Protein AF-A0A2H4V987-F1 (afdb_monomer_lite)

pLDDT: mean 79.37, std 23.19, range [27.28, 98.88]

Organism: NCBI:txid59277

Sequence (313 aa):
MRKQAILLVMAIVFTLLLCGAVSAEDLNGGTDTGQVQMNSTDNPGEASENQVDQDPRIYGVVKEIYNETSGTYTNITGAIPVNGATITIKNPVDDSVFATGTTNANGVYDISFLSSLTSFKVEIAYSTYKTYISNVTPVGLPVPEFQLNHTFLPDIAILSSVPEKGQGIKDLNNRRLIYLDMWSTSSSPVNDWIMQYVNFAYLDMAMPGTSWGDSWYDELLQSPANLNYKISNGFGYPTCDPDTDPYGGDGLHLLGGHDTSDTADTVENTYVGSYYALATGAALQANLQNMVEYIYFLLGKLHWILPRMAKAR

Foldseek 3Di:
DVVVVVVVVVVVVVVVVPDDDDDDDDDDDDDDDDDDDDDDDDDPDDPPPPLPQFFAKEKEFEFEQQDPVVRAGDDPVPTATDWFWKKFKADPPPRHTFDIDTAHNRRIDMDGGDDPDQKIWIWTDDDQFDIDIDIDGFDDPSYRYDYDYYYTAAQEEEEDQDVLLQVLLVVVVHRNYDYADLQDPRRPPVCLLSLLEHLAYEDEPLDPPPPGSNNNQVSVCNHNCQVPQRYAYQDDDPPVQPQDDPVDGNGGRHHPADDPGRDNPDPLNVLLNVLSVPLDDPNVNVSVVVSVVSSCVSVVNDDDPDDDPPPDD

Secondary structure (DSSP, 8-state):
-HHHHHHHHHHHHHHHTS-----------------------------------PPPEEEEEEEESEETTTTEEPPSTTPEEPTT-EEEEE-TTT--EEEEEE--TTSEEEEE---S-S-EEEEEE-TTSPPEEEEE--B-SSS-EEE--EEE---EEEE---HHHHHHHHHTT-TTEEEE-TT-TTTTTTTGGGGGG-SEEEEES--TTSSSS-HHHHHHHTSHHHHTT-EEEEE---TT-SS--TTSS----BTT-BTTB--S--HHHHHHHHHHHH--GGGHHHHHHHHHHHHHHHTT-------SSSS--

Structure (mmCIF, N/CA/C/O backbone):
data_AF-A0A2H4V987-F1
#
_entry.id   AF-A0A2H4V987-F1
#
loop_
_atom_site.group_PDB
_atom_site.id
_atom_site.type_symbol
_atom_site.label_atom_id
_atom_site.label_alt_id
_atom_site.label_comp_id
_atom_site.label_asym_id
_atom_site.label_entity_id
_atom_site.label_seq_id
_atom_site.pdbx_PDB_ins_code
_atom_site.Cartn_x
_atom_site.Cartn_y
_atom_site.Cartn_z
_atom_site.occupancy
_atom_site.B_iso_or_equiv
_atom_site.auth_seq_id
_atom_site.auth_comp_id
_atom_site.auth_asym_id
_atom_site.auth_atom_id
_atom_site.pdbx_PDB_model_num
ATOM 1 N N . MET A 1 1 ? -35.568 -41.941 -6.102 1.00 52.41 1 MET A N 1
ATOM 2 C CA . MET A 1 1 ? -36.474 -41.763 -4.941 1.00 52.41 1 MET A CA 1
ATOM 3 C C . MET A 1 1 ? -35.785 -41.713 -3.565 1.00 52.41 1 MET A C 1
ATOM 5 O O . MET A 1 1 ? -36.415 -41.250 -2.631 1.00 52.41 1 MET A O 1
ATOM 9 N N . ARG A 1 2 ? -34.504 -42.098 -3.390 1.00 52.16 2 ARG A N 1
ATOM 10 C CA . ARG A 1 2 ? -33.813 -42.012 -2.075 1.00 52.16 2 ARG A CA 1
ATOM 11 C C . ARG A 1 2 ? -33.260 -40.628 -1.689 1.00 52.16 2 ARG A C 1
ATOM 13 O O . ARG A 1 2 ? -33.085 -40.370 -0.509 1.00 52.16 2 ARG A O 1
ATOM 20 N N . LYS A 1 3 ? -33.007 -39.730 -2.648 1.00 45.91 3 LYS A N 1
ATOM 21 C CA . LYS A 1 3 ? -32.415 -38.403 -2.369 1.00 45.91 3 LYS A CA 1
ATOM 22 C C . LYS A 1 3 ? -33.436 -37.343 -1.917 1.00 45.91 3 LYS A C 1
ATOM 24 O O . LYS A 1 3 ? -33.066 -36.421 -1.208 1.00 45.91 3 LYS A O 1
ATOM 29 N N . GLN A 1 4 ? -34.717 -37.509 -2.256 1.00 51.94 4 GLN A N 1
ATOM 30 C CA . GLN A 1 4 ? -35.787 -36.589 -1.834 1.00 51.94 4 GLN A CA 1
ATOM 31 C C . GLN A 1 4 ? -36.284 -36.860 -0.403 1.00 51.94 4 GLN A C 1
ATOM 33 O O . GLN A 1 4 ? -36.723 -35.934 0.269 1.00 51.94 4 GLN A O 1
ATOM 38 N N . ALA A 1 5 ? -36.139 -38.089 0.106 1.00 53.44 5 ALA A N 1
ATOM 39 C CA . ALA A 1 5 ? -36.488 -38.418 1.490 1.00 53.44 5 ALA A CA 1
ATOM 40 C C . ALA A 1 5 ? -35.514 -37.800 2.512 1.00 53.44 5 ALA A C 1
ATOM 42 O O . ALA A 1 5 ? -35.931 -37.397 3.591 1.00 53.44 5 ALA A O 1
ATOM 43 N N . ILE A 1 6 ? -34.229 -37.666 2.160 1.00 57.44 6 ILE A N 1
ATOM 44 C CA . ILE A 1 6 ? -33.203 -37.096 3.053 1.00 57.44 6 ILE A CA 1
ATOM 45 C C . ILE A 1 6 ? -33.418 -35.587 3.249 1.00 57.44 6 ILE A C 1
ATOM 47 O O . ILE A 1 6 ? -33.259 -35.078 4.356 1.00 57.44 6 ILE A O 1
ATOM 51 N N . LEU A 1 7 ? -33.851 -34.883 2.197 1.00 50.06 7 LEU A N 1
ATOM 52 C CA . LEU A 1 7 ? -34.110 -33.443 2.259 1.00 50.06 7 LEU A CA 1
ATOM 53 C C . LEU A 1 7 ? -35.367 -33.113 3.086 1.00 50.06 7 LEU A C 1
ATOM 55 O O . LEU A 1 7 ? -35.384 -32.122 3.808 1.00 50.06 7 LEU A O 1
ATOM 59 N N . LEU A 1 8 ? -36.388 -33.979 3.039 1.00 52.84 8 LEU A N 1
ATOM 60 C CA . LEU A 1 8 ? -37.613 -33.821 3.830 1.00 52.84 8 LEU A CA 1
ATOM 61 C C . LEU A 1 8 ? -37.368 -34.059 5.333 1.00 52.84 8 LEU A C 1
ATOM 63 O O . LEU A 1 8 ? -37.926 -33.355 6.168 1.00 52.84 8 LEU A O 1
ATOM 67 N N . VAL A 1 9 ? -36.501 -35.017 5.683 1.00 57.91 9 VAL A N 1
ATOM 68 C CA . VAL A 1 9 ? -36.168 -35.326 7.087 1.00 57.91 9 VAL A CA 1
ATOM 69 C C . VAL A 1 9 ? -35.299 -34.227 7.717 1.00 57.91 9 VAL A C 1
ATOM 71 O O . VAL A 1 9 ? -35.518 -33.876 8.87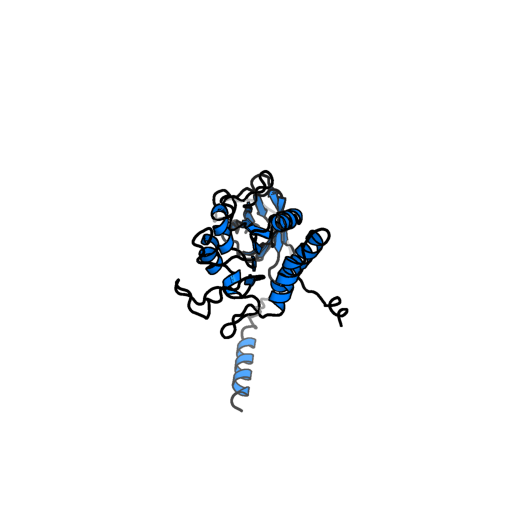2 1.00 57.91 9 VAL A O 1
ATOM 74 N N . MET A 1 10 ? -34.387 -33.604 6.958 1.00 55.34 10 MET A N 1
ATOM 75 C CA . MET A 1 10 ? -33.597 -32.451 7.430 1.00 55.34 10 MET A CA 1
ATOM 76 C C . MET A 1 10 ? -34.456 -31.197 7.686 1.00 55.34 10 MET A C 1
ATOM 78 O O . MET A 1 10 ? -34.197 -30.463 8.637 1.00 55.34 10 MET A O 1
ATOM 82 N N . ALA A 1 11 ? -35.512 -30.970 6.894 1.00 54.06 11 ALA A N 1
ATOM 83 C CA . ALA A 1 11 ? -36.401 -29.815 7.065 1.00 54.06 11 ALA A CA 1
ATOM 84 C C . ALA A 1 11 ? -37.308 -29.917 8.311 1.00 54.06 11 ALA A C 1
ATOM 86 O O . ALA A 1 11 ? -37.608 -28.901 8.940 1.00 54.06 11 ALA A O 1
ATOM 87 N N . ILE A 1 12 ? -37.706 -31.133 8.703 1.00 56.06 12 ILE A N 1
ATOM 88 C CA . ILE A 1 12 ? -38.548 -31.374 9.891 1.00 56.06 12 ILE A CA 1
ATOM 89 C C . ILE A 1 12 ? -37.736 -31.233 11.190 1.00 56.06 12 ILE A C 1
ATOM 91 O O . ILE A 1 12 ? -38.236 -30.707 12.182 1.00 56.06 12 ILE A O 1
ATOM 95 N N . VAL A 1 13 ? -36.457 -31.629 11.183 1.00 52.75 13 VAL A N 1
ATOM 96 C CA . VAL A 1 13 ? -35.575 -31.469 12.354 1.00 52.75 13 VAL A CA 1
ATOM 97 C C . VAL A 1 13 ? -35.254 -29.991 12.618 1.00 52.75 13 VAL A C 1
ATOM 99 O O . VAL A 1 13 ? -35.173 -29.587 13.774 1.00 52.75 13 VAL A O 1
ATOM 102 N N . PHE A 1 14 ? -35.172 -29.156 11.576 1.00 48.25 14 PHE A N 1
ATOM 103 C CA . PHE A 1 14 ? -34.950 -27.711 11.732 1.00 48.25 14 PHE A CA 1
ATOM 104 C C . PHE A 1 14 ? -36.188 -26.927 12.202 1.00 48.25 14 PHE A C 1
ATOM 106 O O . PHE A 1 14 ? -36.040 -25.873 12.813 1.00 48.25 14 PHE A O 1
ATOM 113 N N . THR A 1 15 ? -37.405 -27.430 11.972 1.00 48.97 15 THR A N 1
ATOM 114 C CA . THR A 1 15 ? -38.646 -26.754 12.404 1.00 48.97 15 THR A CA 1
ATOM 115 C C . THR A 1 15 ? -39.062 -27.094 13.837 1.00 48.97 15 THR A C 1
ATOM 117 O O . THR A 1 15 ? -39.733 -26.287 14.472 1.00 48.97 15 THR A O 1
ATOM 120 N N . LEU A 1 16 ? -38.610 -28.221 14.399 1.00 48.62 16 LEU A N 1
ATOM 121 C CA . LEU A 1 16 ? -38.886 -28.595 15.796 1.00 48.62 16 LEU A CA 1
ATOM 122 C C . LEU A 1 16 ? -37.963 -27.916 16.827 1.00 48.62 16 LEU A C 1
ATOM 124 O O . LEU A 1 16 ? -38.279 -27.921 18.012 1.00 48.62 16 LEU A O 1
ATOM 128 N N . LEU A 1 17 ? -36.861 -27.293 16.394 1.00 46.75 17 LEU A N 1
ATOM 129 C CA . L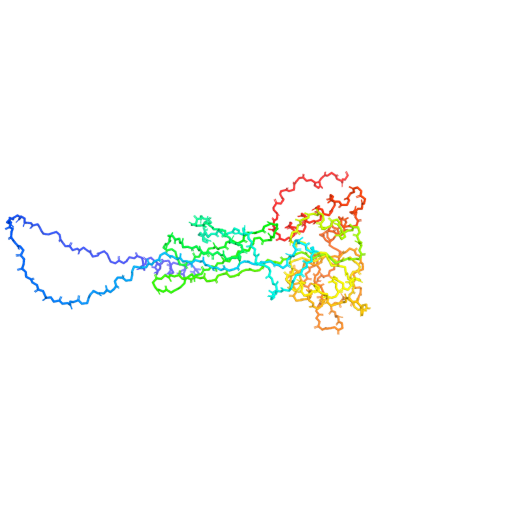EU A 1 17 ? -35.930 -26.555 17.266 1.00 46.75 17 LEU A CA 1
ATOM 130 C C . LEU A 1 17 ? -36.292 -25.069 17.455 1.00 46.75 17 LEU A C 1
ATOM 132 O O . LEU A 1 17 ? -35.684 -24.399 18.283 1.00 46.75 17 LEU A O 1
ATOM 136 N N . LEU A 1 18 ? -37.293 -24.556 16.729 1.00 45.16 18 LEU A N 1
ATOM 137 C CA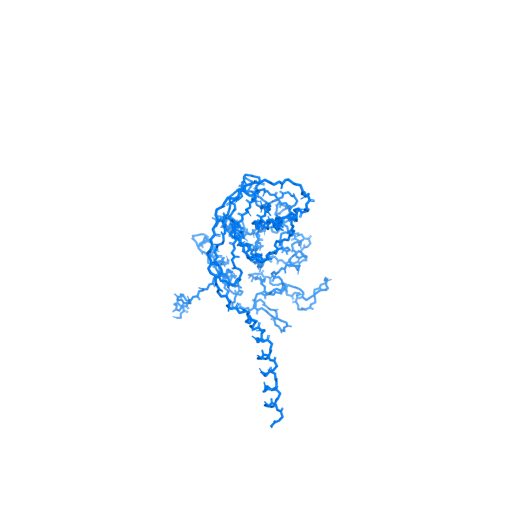 . LEU A 1 18 ? -37.743 -23.155 16.796 1.00 45.16 18 LEU A CA 1
ATOM 138 C C . LEU A 1 18 ? -39.051 -22.954 17.581 1.00 45.16 18 LEU A C 1
ATOM 140 O O . LEU A 1 18 ? -39.534 -21.830 17.692 1.00 45.16 18 LEU A O 1
ATOM 144 N N . CYS A 1 19 ? -39.607 -24.010 18.179 1.00 43.72 19 CYS A N 1
ATOM 145 C CA . CYS A 1 19 ? -40.740 -23.912 19.101 1.00 43.72 19 CYS A CA 1
ATOM 146 C C . CYS A 1 19 ? -40.268 -24.125 20.544 1.00 43.72 19 CYS A C 1
ATOM 148 O O . CYS A 1 19 ? -40.559 -25.142 21.170 1.00 43.72 19 CYS A O 1
ATOM 150 N N . GLY A 1 20 ? -39.518 -23.152 21.067 1.00 39.00 20 GLY A N 1
ATOM 151 C CA . GLY A 1 20 ? -39.349 -22.990 22.510 1.00 39.00 20 GLY A CA 1
ATOM 152 C C . GLY A 1 20 ? -40.693 -22.641 23.155 1.00 39.00 20 GLY A C 1
ATOM 153 O O . GLY A 1 20 ? -41.473 -21.869 22.599 1.00 39.00 20 GLY A O 1
ATOM 154 N N . ALA A 1 21 ? -40.980 -23.267 24.294 1.00 42.59 21 ALA A N 1
ATOM 155 C CA . ALA A 1 21 ? -42.248 -23.187 25.004 1.00 42.59 21 ALA A CA 1
ATOM 156 C C . ALA A 1 21 ? -42.643 -21.743 25.366 1.00 42.59 21 ALA A C 1
ATOM 158 O O . ALA A 1 21 ? -41.887 -21.021 26.011 1.00 42.59 21 ALA A O 1
ATOM 159 N N . VAL A 1 22 ? -43.866 -21.355 25.000 1.00 38.19 22 VAL A N 1
ATOM 160 C CA . VAL A 1 22 ? -44.577 -20.241 25.633 1.00 38.19 22 VAL A CA 1
ATOM 161 C C . VAL A 1 22 ? -45.164 -20.789 26.929 1.00 38.19 22 VAL A C 1
ATOM 163 O O . VAL A 1 22 ? -46.142 -21.536 26.894 1.00 38.19 22 VAL A O 1
ATOM 166 N N . SER A 1 23 ? -44.562 -20.454 28.066 1.00 41.25 23 SER A N 1
ATOM 167 C CA . SER A 1 23 ? -45.224 -20.637 29.356 1.00 41.25 23 SER A CA 1
ATOM 168 C C . SER A 1 23 ? -46.235 -19.511 29.538 1.00 41.25 23 SER A C 1
ATOM 170 O O . SER A 1 23 ? -45.870 -18.341 29.629 1.00 41.25 23 SER A O 1
ATOM 172 N N . ALA A 1 24 ? -47.511 -19.884 29.549 1.00 31.95 24 ALA A N 1
ATOM 173 C CA . ALA A 1 24 ? -48.573 -19.089 30.137 1.00 31.95 24 ALA A CA 1
ATOM 174 C C . ALA A 1 24 ? -48.495 -19.235 31.661 1.00 31.95 24 ALA A C 1
ATOM 176 O O . ALA A 1 24 ? -48.358 -20.354 32.152 1.00 31.95 24 ALA A O 1
ATOM 177 N N . GLU A 1 25 ? -48.626 -18.135 32.396 1.00 33.31 25 GLU A N 1
ATOM 178 C CA . GLU A 1 25 ? -49.059 -18.205 33.788 1.00 33.31 25 GLU A CA 1
ATOM 179 C C . GLU A 1 25 ? -50.019 -17.054 34.102 1.00 33.31 25 GLU A C 1
ATOM 181 O O . GLU A 1 25 ? -49.941 -15.965 33.529 1.00 33.31 25 GLU A O 1
ATOM 186 N N . ASP A 1 26 ? -51.004 -17.404 34.921 1.00 30.06 26 ASP A N 1
ATOM 187 C CA . ASP A 1 26 ? -52.366 -16.891 34.936 1.00 30.06 26 ASP A CA 1
ATOM 188 C C . ASP A 1 26 ? -52.553 -15.481 35.511 1.00 30.06 26 ASP A C 1
ATOM 190 O O . ASP A 1 26 ? -51.924 -15.053 36.479 1.00 30.06 26 ASP A O 1
ATOM 194 N N . LEU A 1 27 ? -53.570 -14.817 34.961 1.00 30.16 27 LEU A N 1
ATOM 195 C CA . LEU A 1 27 ? -54.310 -13.735 35.598 1.00 30.16 27 LEU A CA 1
ATOM 196 C C . LEU A 1 27 ? -55.110 -14.280 36.790 1.00 30.16 27 LEU A C 1
ATOM 198 O O . LEU A 1 27 ? -56.016 -15.089 36.610 1.00 30.16 27 LEU A O 1
ATOM 202 N N . ASN A 1 28 ? -54.885 -13.724 37.980 1.00 32.78 28 ASN A N 1
ATOM 203 C CA . ASN A 1 28 ? -55.912 -13.657 39.016 1.00 32.78 28 ASN A CA 1
ATOM 204 C C . ASN A 1 28 ? -55.931 -12.254 39.628 1.00 32.78 28 ASN A C 1
ATOM 206 O O . ASN A 1 28 ? -54.932 -11.766 40.152 1.00 32.78 28 ASN A O 1
ATOM 210 N N . GLY A 1 29 ? -57.075 -11.586 39.486 1.00 27.86 29 GLY A N 1
ATOM 211 C CA . GLY A 1 29 ? -57.308 -10.230 39.969 1.00 27.86 29 GLY A CA 1
ATOM 212 C C . GLY A 1 29 ? -57.689 -10.152 41.448 1.00 27.86 29 GLY A C 1
ATOM 213 O O . GLY A 1 29 ? -57.957 -11.162 42.091 1.00 27.86 29 GLY A O 1
ATOM 214 N N . GLY A 1 30 ? -57.792 -8.915 41.947 1.00 27.97 30 GLY A N 1
ATOM 215 C CA . GLY A 1 30 ? -58.547 -8.608 43.166 1.00 27.97 30 GLY A CA 1
ATOM 216 C C . GLY A 1 30 ? -57.955 -7.532 44.079 1.00 27.97 30 GLY A C 1
ATOM 217 O O . GLY A 1 30 ? -57.291 -7.860 45.048 1.00 27.97 30 GLY A O 1
ATOM 218 N N . THR A 1 31 ? -58.288 -6.269 43.783 1.00 28.05 31 THR A N 1
ATOM 219 C CA . THR A 1 31 ? -58.687 -5.181 44.715 1.00 28.05 31 THR A CA 1
ATOM 220 C C . THR A 1 31 ? -57.877 -4.853 45.987 1.00 28.05 31 THR A C 1
ATOM 222 O O . THR A 1 31 ? -57.961 -5.547 46.990 1.00 28.05 31 THR A O 1
ATOM 225 N N . ASP A 1 32 ? -57.244 -3.673 45.932 1.00 31.05 32 ASP A N 1
ATOM 226 C CA . ASP A 1 32 ? -57.440 -2.470 46.776 1.00 31.05 32 ASP A CA 1
ATOM 227 C C . ASP A 1 32 ? -57.473 -2.582 48.320 1.00 31.05 32 ASP A C 1
ATOM 229 O O . ASP A 1 32 ? -58.380 -3.175 48.900 1.00 31.05 32 ASP A O 1
ATOM 233 N N . THR A 1 33 ? -56.524 -1.908 48.989 1.00 30.55 33 THR A N 1
ATOM 234 C CA . THR A 1 33 ? -56.719 -0.830 49.998 1.00 30.55 33 THR A CA 1
ATOM 235 C C . THR A 1 33 ? -55.480 -0.675 50.898 1.00 30.55 33 THR A C 1
ATOM 237 O O . THR 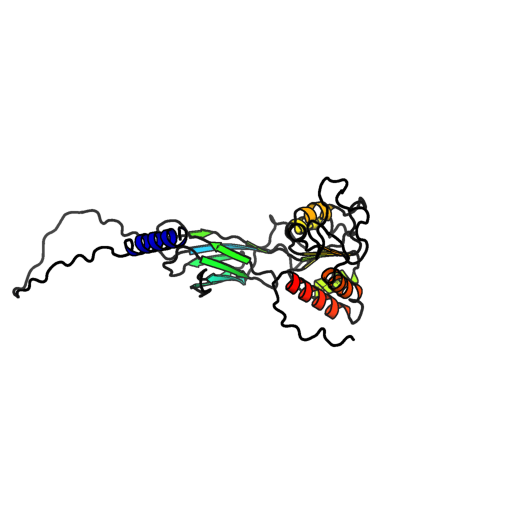A 1 33 ? -54.930 -1.655 51.386 1.00 30.55 33 THR A O 1
ATOM 240 N N . GLY A 1 34 ? -55.098 0.569 51.217 1.00 30.19 34 GLY A N 1
ATOM 241 C CA . GLY A 1 34 ? -54.460 0.866 52.510 1.00 30.19 34 GLY A CA 1
ATOM 242 C C . GLY A 1 34 ? -53.024 1.401 52.491 1.00 30.19 34 GLY A C 1
ATOM 243 O O . GLY A 1 34 ? -52.068 0.723 52.148 1.00 30.19 34 GLY A O 1
ATOM 244 N N . GLN A 1 35 ? -52.908 2.645 52.933 1.00 31.52 35 GLN A N 1
ATOM 245 C CA . GLN A 1 35 ? -51.725 3.480 53.142 1.00 31.52 35 GLN A CA 1
ATOM 246 C C . GLN A 1 35 ? -50.801 3.052 54.317 1.00 31.52 35 GLN A C 1
ATOM 248 O O . GLN A 1 35 ? -51.304 2.567 55.324 1.00 31.52 35 GLN A O 1
ATOM 253 N N . VAL A 1 36 ? -49.513 3.468 54.229 1.00 29.50 36 VAL A N 1
ATOM 254 C CA . VAL A 1 36 ? -48.548 3.816 55.329 1.00 29.50 36 VAL A CA 1
ATOM 255 C C . VAL A 1 36 ? -47.872 2.588 56.004 1.00 29.50 36 VAL A C 1
ATOM 257 O O . VAL A 1 36 ? -48.556 1.649 56.368 1.00 29.50 36 VAL A O 1
ATOM 260 N N . GLN A 1 37 ? -46.542 2.432 56.174 1.00 27.28 37 GLN A N 1
ATOM 261 C CA . GLN A 1 37 ? -45.495 3.318 56.719 1.00 27.28 37 GLN A CA 1
ATOM 262 C C . GLN A 1 37 ? -44.070 2.710 56.553 1.00 27.28 37 GLN A C 1
ATOM 264 O O . GLN A 1 37 ? -43.923 1.502 56.404 1.00 27.28 37 GLN A O 1
ATOM 269 N N . MET A 1 38 ? -43.024 3.545 56.647 1.00 30.83 38 MET A N 1
ATOM 270 C CA . MET A 1 38 ? -41.588 3.195 56.627 1.00 30.83 38 MET A CA 1
ATOM 271 C C . MET A 1 38 ? -41.051 2.518 57.912 1.00 30.83 38 MET A C 1
ATOM 273 O O . MET A 1 38 ? -41.596 2.721 58.994 1.00 30.83 38 MET A O 1
ATOM 277 N N . ASN A 1 39 ? -39.865 1.901 57.737 1.00 29.23 39 ASN A N 1
ATOM 278 C CA . ASN A 1 39 ? -38.785 1.514 58.673 1.00 29.23 39 ASN A CA 1
ATOM 279 C C . ASN A 1 39 ? -38.743 0.087 59.258 1.00 29.23 39 ASN A C 1
ATOM 281 O O . ASN A 1 39 ? -39.365 -0.198 60.278 1.00 29.23 39 ASN A O 1
ATOM 285 N N . SER A 1 40 ? -37.787 -0.722 58.779 1.00 29.62 40 SER A N 1
ATOM 286 C CA . SER A 1 40 ? -36.577 -1.042 59.564 1.00 29.62 40 SER A CA 1
ATOM 287 C C . SER A 1 40 ? -35.487 -1.733 58.742 1.00 29.62 40 SER A C 1
ATOM 289 O O . SER A 1 40 ? -35.741 -2.349 57.714 1.00 29.62 40 SER A O 1
ATOM 291 N N . THR A 1 41 ? -34.277 -1.532 59.244 1.00 35.44 41 THR A N 1
ATOM 292 C CA . THR A 1 41 ? -32.928 -1.773 58.736 1.00 35.44 41 THR A CA 1
ATOM 293 C C . THR A 1 41 ? -32.499 -3.248 58.679 1.00 35.44 41 THR A C 1
ATOM 295 O O . THR A 1 41 ? -33.019 -4.089 59.405 1.00 35.44 41 THR A O 1
ATOM 298 N N . ASP A 1 42 ? -31.447 -3.460 57.880 1.00 31.38 42 ASP A N 1
ATOM 299 C CA . ASP A 1 42 ? -30.413 -4.505 57.947 1.00 31.38 42 ASP A CA 1
ATOM 300 C C . ASP A 1 42 ? -30.714 -5.918 57.420 1.00 31.38 42 ASP A C 1
ATOM 302 O O . ASP A 1 42 ? -31.152 -6.815 58.136 1.00 31.38 42 ASP A O 1
ATOM 306 N N . ASN A 1 43 ? -30.261 -6.159 56.182 1.00 34.84 43 ASN A N 1
ATOM 307 C CA . ASN A 1 43 ? -29.273 -7.215 55.944 1.00 34.84 43 ASN A CA 1
ATOM 308 C C . ASN A 1 43 ? -28.428 -6.880 54.691 1.00 34.84 43 ASN A C 1
ATOM 310 O O . ASN A 1 43 ? -29.014 -6.574 53.648 1.00 34.84 43 ASN A O 1
ATOM 314 N N . PRO A 1 44 ? -27.081 -6.925 54.745 1.00 43.81 44 PRO A N 1
ATOM 315 C CA . PRO A 1 44 ? -26.227 -6.710 53.584 1.00 43.81 44 PRO A CA 1
ATOM 316 C C . PRO A 1 44 ? -26.206 -7.997 52.754 1.00 43.81 44 PRO A C 1
ATOM 318 O O . PRO A 1 44 ? -25.314 -8.831 52.875 1.00 43.81 44 PRO A O 1
ATOM 321 N N . GLY A 1 45 ? -27.250 -8.188 51.952 1.00 32.97 45 GLY A N 1
ATOM 322 C CA . GLY A 1 45 ? -27.272 -9.197 50.903 1.00 32.97 45 GLY A CA 1
ATOM 323 C C . GLY A 1 45 ? -26.557 -8.635 49.688 1.00 32.97 45 GLY A C 1
ATOM 324 O O . GLY A 1 45 ? -27.064 -7.699 49.078 1.00 32.97 45 GLY A O 1
ATOM 325 N N . GLU A 1 46 ? -25.367 -9.169 49.421 1.00 40.31 46 GLU A N 1
ATOM 326 C CA . GLU A 1 46 ? -24.611 -9.116 48.168 1.00 40.31 46 GLU A CA 1
ATOM 327 C C . GLU A 1 46 ? -25.356 -8.396 47.038 1.00 40.31 46 GLU A C 1
ATOM 329 O O . GLU A 1 46 ? -26.167 -8.977 46.314 1.00 40.31 46 GLU A O 1
ATOM 334 N N . ALA A 1 47 ? -25.056 -7.106 46.870 1.00 36.03 47 ALA A N 1
ATOM 335 C CA . ALA A 1 47 ? -25.202 -6.507 45.563 1.00 36.03 47 ALA A CA 1
ATOM 336 C C . ALA A 1 47 ? -24.252 -7.299 44.667 1.00 36.03 47 ALA A C 1
ATOM 338 O O . ALA A 1 47 ? -23.040 -7.093 44.710 1.00 36.03 47 ALA A O 1
ATOM 339 N N . SER A 1 48 ? -24.802 -8.249 43.908 1.00 39.16 48 SER A N 1
ATOM 340 C CA . SER A 1 48 ? -24.206 -8.656 42.646 1.00 39.16 48 SER A CA 1
ATOM 341 C C . SER A 1 48 ? -23.792 -7.354 41.981 1.00 39.16 48 SER A C 1
ATOM 343 O O . SER A 1 48 ? -24.660 -6.530 41.682 1.00 39.16 48 SER A O 1
ATOM 345 N N . GLU A 1 49 ? -22.485 -7.113 41.865 1.00 44.00 49 GLU A N 1
ATOM 346 C CA . GLU A 1 49 ? -21.978 -6.035 41.036 1.00 44.00 49 GLU A CA 1
ATOM 347 C C . GLU A 1 49 ? -22.643 -6.252 39.683 1.00 44.00 49 GLU A C 1
ATOM 349 O O . GLU A 1 49 ? -22.338 -7.207 38.968 1.00 44.00 49 GLU A O 1
ATOM 354 N N . ASN A 1 50 ? -23.646 -5.432 39.378 1.00 42.22 50 ASN A N 1
ATOM 355 C CA . ASN A 1 50 ? -24.144 -5.307 38.029 1.00 42.22 50 ASN A CA 1
ATOM 356 C C . ASN A 1 50 ? -22.930 -4.792 37.264 1.00 42.22 50 ASN A C 1
ATOM 358 O O . ASN A 1 50 ? -22.661 -3.590 37.281 1.00 42.22 50 ASN A O 1
ATOM 362 N N . GLN A 1 51 ? -22.141 -5.700 36.684 1.00 50.72 51 GLN A N 1
ATOM 363 C CA . GLN A 1 51 ? -21.212 -5.350 35.629 1.00 50.72 51 GLN A CA 1
ATOM 364 C C . GLN A 1 51 ? -22.085 -4.740 34.543 1.00 50.72 51 GLN A C 1
ATOM 366 O O . GLN A 1 51 ? -22.750 -5.439 33.784 1.00 50.72 51 GLN A O 1
ATOM 371 N N . VAL A 1 52 ? -22.179 -3.413 34.568 1.00 56.44 52 VAL A N 1
ATOM 372 C CA . VAL A 1 52 ? -22.721 -2.648 33.462 1.00 56.44 52 VAL A CA 1
ATOM 373 C C . VAL A 1 52 ? -21.734 -2.905 32.342 1.00 56.44 52 VAL A C 1
ATOM 375 O O . VAL A 1 52 ? -20.613 -2.401 32.400 1.00 56.44 52 VAL A O 1
ATOM 378 N N . ASP A 1 53 ? -22.124 -3.774 31.414 1.00 62.69 53 ASP A N 1
ATOM 379 C CA . ASP A 1 53 ? -21.380 -4.022 30.187 1.00 62.69 53 ASP A CA 1
ATOM 380 C C . ASP A 1 53 ? -21.180 -2.657 29.524 1.00 62.69 53 ASP A C 1
ATOM 382 O O . ASP A 1 53 ? -22.152 -1.957 29.217 1.00 62.69 53 ASP A O 1
ATOM 386 N N . GLN A 1 54 ? -19.931 -2.200 29.484 1.00 77.00 54 GLN A N 1
ATOM 387 C CA . GLN A 1 54 ? -19.599 -0.884 28.965 1.00 77.00 54 GLN A CA 1
ATOM 388 C C . GLN A 1 54 ? -19.375 -0.960 27.462 1.00 77.00 54 GLN A C 1
ATOM 390 O O . GLN A 1 54 ? -18.988 -1.989 26.912 1.00 77.00 54 GLN A O 1
ATOM 395 N N . ASP A 1 55 ? -19.598 0.174 26.811 1.00 88.06 55 ASP A N 1
ATOM 396 C CA . ASP A 1 55 ? -19.445 0.335 25.373 1.00 88.06 55 ASP A CA 1
ATOM 397 C C . ASP A 1 55 ? -18.084 -0.165 24.865 1.00 88.06 55 ASP A C 1
ATOM 399 O O . ASP A 1 55 ? -17.051 0.207 25.437 1.00 88.06 55 ASP A O 1
ATOM 403 N N . PRO A 1 56 ? -18.049 -0.955 23.773 1.00 95.00 56 PRO A N 1
ATOM 404 C CA . PRO A 1 56 ? -16.802 -1.420 23.189 1.00 95.00 56 PRO A CA 1
ATOM 405 C C . PRO A 1 56 ? -15.825 -0.286 22.872 1.00 95.00 56 PRO A C 1
ATOM 407 O O . PRO A 1 56 ? -16.210 0.818 22.470 1.00 95.00 56 PRO A O 1
ATOM 410 N N . ARG A 1 57 ? -14.532 -0.594 22.990 1.00 97.06 57 ARG A N 1
ATOM 411 C CA . ARG A 1 57 ? -13.430 0.335 22.728 1.00 97.06 57 ARG A CA 1
ATOM 412 C C . ARG A 1 57 ? -12.438 -0.251 21.731 1.00 97.06 57 ARG A C 1
ATOM 414 O O . ARG A 1 57 ? -11.927 -1.356 21.907 1.00 97.06 57 ARG A O 1
ATOM 421 N N . ILE A 1 58 ? -12.120 0.509 20.688 1.00 98.44 58 ILE A N 1
ATOM 422 C CA . ILE A 1 58 ? -11.074 0.164 19.719 1.00 98.44 58 ILE A CA 1
ATOM 423 C C . ILE A 1 58 ? -10.037 1.282 19.718 1.00 98.44 58 ILE A C 1
ATOM 425 O O . ILE A 1 58 ? -10.356 2.447 19.476 1.00 98.44 58 ILE A O 1
ATOM 429 N N . TYR A 1 59 ? -8.784 0.918 19.972 1.00 98.69 59 TYR A N 1
ATOM 430 C CA . TYR A 1 59 ? -7.676 1.862 20.105 1.00 98.69 59 TYR A CA 1
ATOM 431 C C . TYR A 1 59 ? -6.431 1.349 19.386 1.00 98.69 59 TYR A C 1
ATOM 433 O O . TYR A 1 59 ? -6.314 0.163 19.077 1.00 98.69 59 TYR A O 1
ATOM 441 N N . GLY A 1 60 ? -5.474 2.230 19.118 1.00 98.69 60 GLY A N 1
ATOM 442 C CA . GLY A 1 60 ? -4.242 1.812 18.465 1.00 98.69 60 GLY A CA 1
ATOM 443 C C . GLY A 1 60 ? -3.335 2.953 18.046 1.00 98.69 60 GLY A C 1
ATOM 444 O O . GLY A 1 60 ? -3.582 4.126 18.335 1.00 98.69 60 GLY A O 1
ATOM 445 N N . VAL A 1 61 ? -2.259 2.573 17.361 1.00 98.75 61 VAL A N 1
ATOM 446 C CA . VAL A 1 61 ? -1.286 3.493 16.772 1.00 98.75 61 VAL A CA 1
ATOM 447 C C . VAL A 1 61 ? -1.205 3.255 15.271 1.00 98.75 61 VAL A C 1
ATOM 449 O O . VAL A 1 61 ? -1.003 2.123 14.823 1.00 98.75 61 VAL A O 1
ATOM 452 N N . VAL A 1 62 ? -1.320 4.337 14.504 1.00 98.81 62 VAL A N 1
ATOM 453 C CA . VAL A 1 62 ? -1.122 4.348 13.056 1.00 98.81 62 VAL A CA 1
ATOM 454 C C . VAL A 1 62 ? 0.196 5.033 12.726 1.00 98.81 62 VAL A C 1
ATOM 456 O O . VAL A 1 62 ? 0.502 6.120 13.227 1.00 98.81 62 VAL A O 1
ATOM 459 N N . LYS A 1 63 ? 0.981 4.383 11.873 1.00 98.75 63 LYS A N 1
ATOM 460 C CA . LYS A 1 63 ? 2.274 4.867 11.396 1.00 98.75 63 LYS A CA 1
ATOM 461 C C . LYS A 1 63 ? 2.366 4.782 9.878 1.00 98.75 63 LYS A C 1
ATOM 463 O O . LYS A 1 63 ? 1.546 4.130 9.238 1.00 98.75 63 LYS A O 1
ATOM 468 N N . GLU A 1 64 ? 3.394 5.388 9.311 1.00 98.31 64 GLU A N 1
ATOM 469 C CA . GLU A 1 64 ? 3.823 5.178 7.933 1.00 98.31 64 GLU A CA 1
ATOM 470 C C . GLU A 1 64 ? 5.347 5.127 7.851 1.00 98.31 64 GLU A C 1
ATOM 472 O O . GLU A 1 64 ? 6.045 5.550 8.773 1.00 98.31 64 GLU A O 1
ATOM 477 N N . ILE A 1 65 ? 5.869 4.612 6.744 1.00 97.38 65 ILE A N 1
ATOM 478 C CA . ILE A 1 65 ? 7.319 4.549 6.522 1.00 97.38 65 ILE A CA 1
ATOM 479 C C . ILE A 1 65 ? 7.847 5.675 5.630 1.00 97.38 65 ILE A C 1
ATOM 481 O O . ILE A 1 65 ? 9.053 5.892 5.580 1.00 97.38 65 ILE A O 1
ATOM 485 N N . TYR A 1 66 ? 6.982 6.390 4.908 1.00 96.19 66 TYR A N 1
ATOM 486 C CA . TYR A 1 66 ? 7.414 7.487 4.050 1.00 96.19 66 TYR A CA 1
ATOM 487 C C . TYR A 1 66 ? 7.637 8.762 4.868 1.00 96.19 66 TYR A C 1
ATOM 489 O O . TYR A 1 66 ? 6.759 9.218 5.596 1.00 96.19 66 TYR A O 1
ATOM 497 N N . ASN A 1 67 ? 8.812 9.364 4.720 1.00 94.00 67 ASN A N 1
ATOM 498 C CA . ASN A 1 67 ? 9.139 10.645 5.319 1.00 94.00 67 ASN A CA 1
ATOM 499 C C . ASN A 1 67 ? 8.963 11.761 4.285 1.00 94.00 67 ASN A C 1
ATOM 501 O O . ASN A 1 67 ? 9.813 11.958 3.418 1.00 94.00 67 ASN A O 1
ATOM 505 N N . GLU A 1 68 ? 7.886 12.535 4.421 1.00 90.50 68 GLU A N 1
ATOM 506 C CA . GLU A 1 68 ? 7.591 13.692 3.563 1.00 90.50 68 GLU A CA 1
ATOM 507 C C . GLU A 1 68 ? 8.715 14.728 3.528 1.00 90.50 68 GLU A C 1
ATOM 509 O O . GLU A 1 68 ? 8.970 15.341 2.496 1.00 90.50 68 GLU A O 1
ATOM 514 N N . THR A 1 69 ? 9.403 14.925 4.653 1.00 90.50 69 THR A N 1
ATOM 515 C CA . THR A 1 69 ? 10.401 15.991 4.788 1.00 90.50 69 THR A CA 1
ATOM 516 C C . THR A 1 69 ? 11.674 15.658 4.018 1.00 90.50 69 THR A C 1
ATOM 518 O O . THR A 1 69 ? 12.271 16.541 3.408 1.00 90.50 69 THR A O 1
ATOM 521 N N . SER A 1 70 ? 12.104 14.393 4.044 1.00 90.38 70 SER A N 1
ATOM 522 C CA . SER A 1 70 ? 13.305 13.943 3.331 1.00 90.38 70 SER A CA 1
ATOM 523 C C . SER A 1 70 ? 13.014 13.340 1.955 1.00 90.38 70 SER A C 1
ATOM 525 O O . SER A 1 70 ? 13.938 13.204 1.156 1.00 90.38 70 SER A O 1
ATOM 527 N N . GLY A 1 71 ? 11.768 12.954 1.669 1.00 88.50 71 GLY A N 1
ATOM 528 C CA . GLY A 1 71 ? 11.406 12.204 0.465 1.00 88.50 71 GLY A CA 1
ATOM 529 C C . GLY A 1 71 ? 11.973 10.779 0.443 1.00 88.50 71 GLY A C 1
ATOM 530 O O . GLY A 1 71 ? 12.190 10.220 -0.633 1.00 88.50 71 GLY A O 1
ATOM 531 N N . THR A 1 72 ? 12.265 10.207 1.616 1.00 90.38 72 THR A N 1
ATOM 532 C CA . THR A 1 72 ? 12.869 8.872 1.782 1.00 90.38 72 THR A CA 1
ATOM 533 C C . THR A 1 72 ? 11.980 7.963 2.625 1.00 90.38 72 THR A C 1
ATOM 535 O O . THR A 1 72 ? 11.017 8.420 3.236 1.00 90.38 72 THR A O 1
ATOM 538 N N . TYR A 1 73 ? 12.328 6.680 2.704 1.00 94.00 73 TYR A N 1
ATOM 539 C CA . TYR A 1 73 ? 11.628 5.704 3.537 1.00 94.00 73 TYR A CA 1
ATOM 540 C C . TYR A 1 73 ? 12.424 5.380 4.806 1.00 94.00 73 TYR A C 1
ATOM 542 O O . TYR A 1 73 ? 13.656 5.433 4.814 1.00 94.00 73 TYR A O 1
ATOM 550 N N . THR A 1 74 ? 11.718 5.064 5.886 1.00 94.69 74 THR A N 1
ATOM 551 C CA . THR A 1 74 ? 12.265 4.460 7.106 1.00 94.69 74 THR A CA 1
ATOM 552 C C . THR A 1 74 ? 11.919 2.972 7.142 1.00 94.69 74 THR A C 1
ATOM 554 O O . THR A 1 74 ? 11.079 2.507 6.379 1.00 94.69 74 THR A O 1
ATOM 557 N N . ASN A 1 75 ? 12.559 2.195 8.016 1.00 91.44 75 ASN A N 1
ATOM 558 C CA . ASN A 1 75 ? 12.152 0.809 8.262 1.00 91.44 75 ASN A CA 1
ATOM 559 C C . ASN A 1 75 ? 10.925 0.741 9.195 1.00 91.44 75 ASN A C 1
ATOM 561 O O . ASN A 1 75 ? 10.561 1.724 9.839 1.00 91.44 75 ASN A O 1
ATOM 565 N N . ILE A 1 76 ? 10.306 -0.439 9.317 1.00 92.19 76 ILE A N 1
ATOM 566 C CA . ILE A 1 76 ? 9.108 -0.644 10.158 1.00 92.19 76 ILE A CA 1
ATOM 567 C C . ILE A 1 76 ? 9.349 -0.244 11.624 1.00 92.19 76 ILE A C 1
ATOM 569 O O . ILE A 1 76 ? 8.468 0.327 12.271 1.00 92.19 76 ILE A O 1
ATOM 573 N N . THR A 1 77 ? 10.541 -0.506 12.168 1.00 91.62 77 THR A N 1
ATOM 574 C CA . THR A 1 77 ? 10.872 -0.156 13.560 1.00 91.62 77 THR A CA 1
ATOM 575 C C . THR A 1 77 ? 10.992 1.356 13.766 1.00 91.62 77 THR A C 1
ATOM 577 O O . THR A 1 77 ? 10.590 1.862 14.814 1.00 91.62 77 THR A O 1
ATOM 580 N N . GLY A 1 78 ? 11.475 2.080 12.756 1.00 94.31 78 GLY A N 1
ATOM 581 C CA . GLY A 1 78 ? 11.546 3.538 12.683 1.00 94.31 78 GLY A CA 1
ATOM 582 C C . GLY A 1 78 ? 10.342 4.195 12.002 1.00 94.31 78 GLY A C 1
ATOM 583 O O . GLY A 1 78 ? 10.460 5.336 11.552 1.00 94.31 78 GLY A O 1
ATOM 584 N N . ALA A 1 79 ? 9.206 3.499 11.881 1.00 97.31 79 ALA A N 1
ATOM 585 C CA . ALA A 1 79 ? 8.007 4.050 11.260 1.00 97.31 79 ALA A CA 1
ATOM 586 C C . ALA A 1 79 ? 7.494 5.284 12.025 1.00 97.31 79 ALA A C 1
ATOM 588 O O . ALA A 1 79 ? 7.515 5.344 13.262 1.00 97.31 79 ALA A O 1
ATOM 589 N N . ILE A 1 80 ? 7.024 6.265 11.264 1.00 98.12 80 ILE A N 1
ATOM 590 C CA . ILE A 1 80 ? 6.683 7.614 11.705 1.00 98.12 80 ILE A CA 1
ATOM 591 C C . ILE A 1 80 ? 5.204 7.649 12.104 1.00 98.12 80 ILE A C 1
ATOM 593 O O . ILE A 1 80 ? 4.370 7.149 11.350 1.00 98.12 80 ILE A O 1
ATOM 597 N N . PRO A 1 81 ? 4.836 8.219 13.264 1.00 98.31 81 PRO A N 1
ATOM 598 C CA . PRO A 1 81 ? 3.435 8.368 13.637 1.00 98.31 81 PRO A CA 1
ATOM 599 C C . PRO A 1 81 ? 2.656 9.247 12.657 1.00 98.31 81 PRO A C 1
ATOM 601 O O . PRO A 1 81 ? 3.113 10.320 12.269 1.00 98.31 81 PRO A O 1
ATOM 604 N N . VAL A 1 82 ? 1.452 8.805 12.298 1.00 97.94 82 VAL A N 1
ATOM 605 C CA . VAL A 1 82 ? 0.602 9.499 11.328 1.00 97.94 82 VAL A CA 1
ATOM 606 C C . VAL A 1 82 ? -0.414 10.377 12.043 1.00 97.94 82 VAL A C 1
ATOM 608 O O . VAL A 1 82 ? -1.274 9.870 12.758 1.00 97.94 82 VAL A O 1
ATOM 611 N N . ASN A 1 83 ? -0.383 11.685 11.802 1.00 98.00 83 ASN A N 1
ATOM 612 C CA . ASN A 1 83 ? -1.426 12.602 12.261 1.00 98.00 83 ASN A CA 1
ATOM 613 C C . ASN A 1 83 ? -2.582 12.658 11.249 1.00 98.00 83 ASN A C 1
ATOM 615 O O . ASN A 1 83 ? -2.351 12.908 10.065 1.00 98.00 83 ASN A O 1
ATOM 619 N N . GLY A 1 84 ? -3.822 12.476 11.709 1.00 98.19 84 GLY A N 1
ATOM 620 C CA . GLY A 1 84 ? -5.015 12.616 10.871 1.00 98.19 84 GLY A CA 1
ATOM 621 C C . GLY A 1 84 ? -5.379 11.406 10.001 1.00 98.19 84 GLY A C 1
ATOM 622 O O . GLY A 1 84 ? -6.145 11.566 9.051 1.00 98.19 84 GLY A O 1
ATOM 623 N N . ALA A 1 85 ? -4.890 10.197 10.301 1.00 98.75 85 ALA A N 1
ATOM 624 C CA . ALA A 1 85 ? -5.479 8.981 9.732 1.00 98.75 85 ALA A CA 1
ATOM 625 C C . ALA A 1 85 ? -6.929 8.853 10.212 1.00 98.75 85 ALA A C 1
ATOM 627 O O . ALA A 1 85 ? -7.203 9.068 11.389 1.00 98.75 85 ALA A O 1
ATOM 628 N N . THR A 1 86 ? -7.848 8.510 9.311 1.00 98.81 86 THR A N 1
ATOM 629 C CA . THR A 1 86 ? -9.270 8.323 9.623 1.00 98.81 86 THR A CA 1
ATOM 630 C C . THR A 1 86 ? -9.536 6.864 9.958 1.00 98.81 86 THR A C 1
ATOM 632 O O . THR A 1 86 ? -9.208 5.978 9.170 1.00 98.81 86 THR A O 1
ATOM 635 N N . ILE A 1 87 ? -10.158 6.624 11.108 1.00 98.88 87 ILE A N 1
ATOM 636 C CA . ILE A 1 87 ? -10.622 5.314 11.555 1.00 98.88 87 ILE A CA 1
ATOM 637 C C . ILE A 1 87 ? -12.143 5.310 11.451 1.00 98.88 87 ILE A C 1
ATOM 639 O O . ILE A 1 87 ? -12.795 6.188 12.012 1.00 98.88 87 ILE A O 1
ATOM 643 N N . THR A 1 88 ? -12.710 4.328 10.753 1.00 98.81 88 THR A N 1
ATOM 644 C CA . THR A 1 88 ? -14.162 4.126 10.648 1.00 98.81 88 THR A CA 1
ATOM 645 C C . THR A 1 88 ? -14.519 2.732 11.140 1.00 98.81 88 THR A C 1
ATOM 647 O O . THR A 1 88 ? -14.006 1.741 10.624 1.00 98.81 88 THR A O 1
ATOM 650 N N . ILE A 1 89 ? -15.406 2.655 12.127 1.00 98.69 89 ILE A N 1
ATOM 651 C CA . ILE A 1 89 ? -15.883 1.408 12.726 1.00 98.69 89 ILE A CA 1
ATOM 652 C C . ILE A 1 89 ? -17.282 1.146 12.182 1.00 98.69 89 ILE A C 1
ATOM 654 O O . ILE A 1 89 ? -18.169 1.992 12.307 1.00 98.69 89 ILE A O 1
ATOM 658 N N . LYS A 1 90 ? -17.468 -0.013 11.554 1.00 98.50 90 LYS A N 1
ATOM 659 C CA . LYS A 1 90 ? -18.681 -0.378 10.825 1.00 98.50 90 LYS A CA 1
ATOM 660 C C . LYS A 1 90 ? -19.238 -1.720 11.270 1.00 98.50 90 LYS A C 1
ATOM 662 O O . LYS A 1 90 ? -18.512 -2.596 11.747 1.00 98.50 90 LYS A O 1
ATOM 667 N N . ASN A 1 91 ? -20.529 -1.895 11.033 1.00 97.38 91 ASN A N 1
ATOM 668 C CA . ASN A 1 91 ? -21.162 -3.201 11.018 1.00 97.38 91 ASN A CA 1
ATOM 669 C C . ASN A 1 91 ? -20.550 -4.045 9.885 1.00 97.38 91 ASN A C 1
ATOM 671 O O . ASN A 1 91 ? -20.537 -3.594 8.738 1.00 97.38 91 ASN A O 1
ATOM 675 N N . PRO A 1 92 ? -20.030 -5.252 10.172 1.00 96.44 92 PRO A N 1
ATOM 676 C CA . PRO A 1 92 ? -19.394 -6.090 9.158 1.00 96.44 92 PRO A CA 1
ATOM 677 C C . PRO A 1 92 ? -20.372 -6.672 8.124 1.00 96.44 92 PRO A C 1
ATOM 679 O O . PRO A 1 92 ? -19.920 -7.214 7.119 1.00 96.44 92 PRO A O 1
ATOM 682 N N . VAL A 1 93 ? -21.687 -6.601 8.366 1.00 95.44 93 VAL A N 1
ATOM 683 C CA . VAL A 1 93 ? -22.715 -7.185 7.487 1.00 95.44 93 VAL A CA 1
ATOM 684 C C . VAL A 1 93 ? -23.237 -6.184 6.458 1.00 95.44 93 VAL A C 1
ATOM 686 O O . VAL A 1 93 ? -23.408 -6.545 5.296 1.00 95.44 93 VAL A O 1
ATOM 689 N N . ASP A 1 94 ? -23.520 -4.950 6.876 1.00 96.25 94 ASP A N 1
ATOM 690 C CA . ASP A 1 94 ? -24.217 -3.951 6.050 1.00 96.25 94 ASP A CA 1
ATOM 691 C C . ASP A 1 94 ? -23.454 -2.627 5.879 1.00 96.25 94 ASP A C 1
ATOM 693 O O . ASP A 1 94 ? -23.964 -1.704 5.247 1.00 96.25 94 ASP A O 1
ATOM 697 N N . ASP A 1 95 ? -22.236 -2.530 6.418 1.00 96.44 95 ASP A N 1
ATOM 698 C CA . ASP A 1 95 ? -21.361 -1.358 6.345 1.00 96.44 95 ASP A CA 1
ATOM 699 C C . ASP A 1 95 ? -21.894 -0.075 7.004 1.00 96.44 95 ASP A C 1
ATOM 701 O O . ASP A 1 95 ? -21.293 0.994 6.838 1.00 96.44 95 ASP A O 1
ATOM 705 N N . SER A 1 96 ? -22.963 -0.156 7.804 1.00 97.00 96 SER A N 1
ATOM 706 C CA . SER A 1 96 ? -23.401 0.973 8.632 1.00 97.00 96 SER A CA 1
ATOM 707 C C . SER A 1 96 ? -22.295 1.410 9.598 1.00 97.00 96 SER A C 1
ATOM 709 O O . SER A 1 96 ? -21.612 0.591 10.210 1.00 97.00 96 SER A O 1
ATOM 711 N N . VAL A 1 97 ? -22.087 2.723 9.713 1.00 98.19 97 VAL A N 1
ATOM 712 C CA . VAL A 1 97 ? -21.021 3.314 10.534 1.00 98.19 97 VAL A CA 1
ATOM 713 C C . VAL A 1 97 ? -21.502 3.470 11.974 1.00 98.19 97 VAL A C 1
ATOM 715 O O . VAL A 1 97 ? -22.492 4.156 12.217 1.00 98.19 97 VAL A O 1
ATOM 718 N N . PHE A 1 98 ? -20.769 2.890 12.925 1.00 97.44 98 PHE A N 1
ATOM 719 C CA . PHE A 1 98 ? -20.980 3.099 14.360 1.00 97.44 98 PHE A CA 1
ATOM 720 C C . PHE A 1 98 ? -20.233 4.324 14.871 1.00 97.44 98 PHE A C 1
ATOM 722 O O . PHE A 1 98 ? -20.783 5.124 15.623 1.00 97.44 98 PHE A O 1
ATOM 729 N N . ALA A 1 99 ? -18.971 4.471 14.468 1.00 97.88 99 ALA A N 1
ATOM 730 C CA . ALA A 1 99 ? -18.120 5.550 14.939 1.00 97.88 99 ALA A CA 1
ATOM 731 C C . ALA A 1 99 ? -17.015 5.886 13.940 1.00 97.88 99 ALA A C 1
ATOM 733 O O . ALA A 1 99 ? -16.575 5.052 13.145 1.00 97.88 99 ALA A O 1
ATOM 734 N N . THR A 1 100 ? -16.541 7.124 14.032 1.00 98.31 100 THR A N 1
ATOM 735 C CA . THR A 1 100 ? -15.375 7.623 13.307 1.00 98.31 100 THR A CA 1
ATOM 736 C C . THR A 1 100 ? -14.454 8.354 14.265 1.00 98.31 100 THR A C 1
ATOM 738 O O . THR A 1 100 ? -14.930 9.095 15.124 1.00 98.31 100 THR A O 1
ATOM 741 N N . GLY A 1 101 ? -13.150 8.213 14.077 1.00 98.44 101 GLY A N 1
ATOM 742 C CA . GLY A 1 101 ? -12.147 8.982 14.804 1.00 98.44 101 GLY A CA 1
ATOM 743 C C . GLY A 1 101 ? -10.946 9.293 13.928 1.00 98.44 101 GLY A C 1
ATOM 744 O O . GLY A 1 101 ? -10.835 8.805 12.801 1.00 98.44 101 GLY A O 1
ATOM 745 N N . THR A 1 102 ? -10.042 10.114 14.448 1.00 98.62 102 THR A N 1
ATOM 746 C CA . THR A 1 102 ? -8.784 10.441 13.781 1.00 98.62 102 THR A CA 1
ATOM 747 C C . THR A 1 102 ? -7.607 10.278 14.724 1.00 98.62 102 THR A C 1
ATOM 749 O O . THR A 1 102 ? -7.736 10.451 15.938 1.00 98.62 102 THR A O 1
ATOM 752 N N . THR A 1 103 ? -6.444 9.934 14.176 1.00 98.88 103 THR A N 1
ATOM 753 C CA . THR A 1 103 ? -5.213 9.900 14.965 1.00 98.88 103 THR A CA 1
ATOM 754 C C . THR A 1 103 ? -4.722 11.299 15.306 1.00 98.88 103 THR A C 1
ATOM 756 O O . THR A 1 103 ? -4.825 12.227 14.503 1.00 98.88 103 THR A O 1
ATOM 759 N N . ASN A 1 104 ? -4.140 11.439 16.495 1.00 98.62 104 ASN A N 1
ATOM 760 C CA . ASN A 1 104 ? -3.454 12.658 16.918 1.00 98.62 104 ASN A CA 1
ATOM 761 C C . ASN A 1 104 ? -2.006 12.729 16.384 1.00 98.62 104 ASN A C 1
ATOM 763 O O . ASN A 1 104 ? -1.541 11.847 15.664 1.00 98.62 104 ASN A O 1
ATOM 767 N N . ALA A 1 105 ? -1.255 13.757 16.796 1.00 98.06 105 ALA A N 1
ATOM 768 C CA . ALA A 1 105 ? 0.140 13.970 16.390 1.00 98.06 105 ALA A CA 1
ATOM 769 C C . ALA A 1 105 ? 1.106 12.819 16.748 1.00 98.06 105 ALA A C 1
ATOM 771 O O . ALA A 1 105 ? 2.160 12.699 16.133 1.00 98.06 105 ALA A O 1
ATOM 772 N N . ASN A 1 106 ? 0.747 11.966 17.711 1.00 98.38 106 ASN A N 1
ATOM 773 C CA . ASN A 1 106 ? 1.517 10.780 18.094 1.00 98.38 106 ASN A CA 1
ATOM 774 C C . ASN A 1 106 ? 1.031 9.508 17.378 1.00 98.38 106 ASN A C 1
ATOM 776 O O . ASN A 1 106 ? 1.421 8.406 17.762 1.00 98.38 106 ASN A O 1
ATOM 780 N N . GLY A 1 107 ? 0.160 9.629 16.372 1.00 98.62 107 GLY A N 1
ATOM 781 C CA 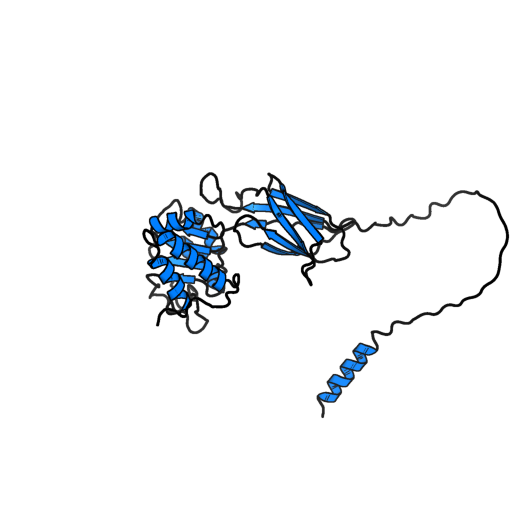. GLY A 1 107 ? -0.416 8.492 15.657 1.00 98.62 107 GLY A CA 1
ATOM 782 C C . GLY A 1 107 ? -1.463 7.715 16.448 1.00 98.62 107 GLY A C 1
ATOM 783 O O . GLY A 1 107 ? -1.915 6.675 15.983 1.00 98.62 107 GLY A O 1
ATOM 784 N N . VAL A 1 108 ? -1.849 8.186 17.635 1.00 98.81 108 VAL A N 1
ATOM 785 C CA . VAL A 1 108 ? -2.741 7.454 18.541 1.00 98.81 108 VAL A CA 1
ATOM 786 C C . VAL A 1 108 ? -4.192 7.799 18.239 1.00 98.81 108 VAL A C 1
ATOM 788 O O . VAL A 1 108 ? -4.524 8.976 18.084 1.00 98.81 108 VAL A O 1
ATOM 791 N N . TYR A 1 109 ? -5.050 6.783 18.225 1.00 98.81 109 TYR A N 1
ATOM 792 C CA . TYR A 1 109 ? -6.502 6.929 18.279 1.00 98.81 109 TYR A CA 1
ATOM 793 C C . TYR A 1 109 ? -7.085 6.045 19.386 1.00 98.81 109 TYR A C 1
ATOM 795 O O . TYR A 1 109 ? -6.506 5.020 19.756 1.00 98.81 109 TYR A O 1
ATOM 803 N N . ASP A 1 110 ? -8.239 6.455 19.900 1.00 98.44 110 ASP A N 1
ATOM 804 C CA . ASP A 1 110 ? -8.962 5.772 20.966 1.00 98.44 110 ASP A CA 1
ATOM 805 C C . ASP A 1 110 ? -10.456 6.085 20.825 1.00 98.44 110 ASP A C 1
ATOM 807 O O . ASP A 1 110 ? -10.848 7.252 20.893 1.00 98.44 110 ASP A O 1
ATOM 811 N N . ILE A 1 111 ? -11.268 5.073 20.513 1.00 98.19 111 ILE A N 1
ATOM 812 C CA . ILE A 1 111 ? -12.679 5.246 20.161 1.00 98.19 111 ILE A CA 1
ATOM 813 C C . ILE A 1 111 ? -13.520 4.261 20.970 1.00 98.19 111 ILE A C 1
ATOM 815 O O . ILE A 1 111 ? -13.498 3.058 20.707 1.00 98.19 111 ILE A O 1
ATOM 819 N N . SER A 1 112 ? -14.304 4.792 21.905 1.00 96.25 112 SER A N 1
ATOM 820 C CA . SER A 1 112 ? -15.423 4.088 22.541 1.00 96.25 112 SER A CA 1
ATOM 821 C C . SER A 1 112 ? -16.719 4.385 21.792 1.00 96.25 112 SER A C 1
ATOM 823 O O . SER A 1 112 ? -16.922 5.512 21.332 1.00 96.25 112 SER A O 1
ATOM 825 N N . PHE A 1 113 ? -17.593 3.391 21.644 1.00 95.38 113 PHE A N 1
ATOM 826 C CA . PHE A 1 113 ? -18.828 3.541 20.875 1.00 95.38 113 PHE A CA 1
ATOM 827 C C . PHE A 1 113 ? -19.927 2.577 21.333 1.00 95.38 113 PHE A C 1
ATOM 829 O O . PHE A 1 113 ? -19.668 1.425 21.659 1.00 95.38 113 PHE A O 1
ATOM 836 N N . LEU A 1 114 ? -21.173 3.048 21.293 1.00 92.12 114 LEU A N 1
ATOM 837 C CA . LEU A 1 114 ? -22.359 2.284 21.684 1.00 92.12 114 LEU A CA 1
ATOM 838 C C . LEU A 1 114 ? -22.673 1.203 20.641 1.00 92.12 114 LEU A C 1
ATOM 840 O O . LEU A 1 114 ? -23.030 1.519 19.503 1.00 92.12 114 LEU A O 1
ATOM 844 N N . SER A 1 115 ? -22.577 -0.070 21.021 1.00 91.75 115 SER A N 1
ATOM 845 C CA . SER A 1 115 ? -23.023 -1.192 20.190 1.00 91.75 115 SER A CA 1
ATOM 846 C C . SER A 1 115 ? -23.253 -2.452 21.019 1.00 91.75 115 SER A C 1
ATOM 848 O O . SER A 1 115 ? -22.518 -2.720 21.960 1.00 91.75 115 SER A O 1
ATOM 850 N N . SER A 1 116 ? -24.242 -3.255 20.623 1.00 89.06 116 SER A N 1
ATOM 851 C CA . SER A 1 116 ? -24.473 -4.604 21.159 1.00 89.06 116 SER A CA 1
ATOM 852 C C . SER A 1 116 ? -23.797 -5.710 20.339 1.00 89.06 116 SER A C 1
ATOM 854 O O . SER A 1 116 ? -23.927 -6.890 20.667 1.00 89.06 116 SER A O 1
ATOM 856 N N . LEU A 1 117 ? -23.114 -5.361 19.243 1.00 92.31 117 LEU A N 1
ATOM 857 C CA . LEU A 1 117 ? -22.362 -6.330 18.448 1.00 92.31 117 LEU A CA 1
ATOM 858 C C . LEU A 1 117 ? -21.049 -6.702 19.139 1.00 92.31 117 LEU A C 1
ATOM 860 O O . LEU A 1 117 ? -20.450 -5.907 19.854 1.00 92.31 117 LEU A O 1
ATOM 864 N N . THR A 1 118 ? -20.561 -7.903 18.845 1.00 92.81 118 THR A N 1
ATOM 865 C CA . THR A 1 118 ? -19.265 -8.395 19.332 1.00 92.81 118 THR A CA 1
ATOM 866 C C . THR A 1 118 ? -18.174 -8.360 18.266 1.00 92.81 118 THR A C 1
ATOM 868 O O . THR A 1 118 ? -17.004 -8.536 18.585 1.00 92.81 118 THR A O 1
ATOM 871 N N . SER A 1 119 ? -18.530 -8.122 16.999 1.00 96.31 119 SER A N 1
ATOM 872 C CA . SER A 1 119 ? -17.588 -8.062 15.882 1.00 96.31 119 SER A CA 1
ATOM 873 C C . SER A 1 119 ? -17.838 -6.845 15.000 1.00 96.31 119 SER A C 1
ATOM 875 O O . SER A 1 119 ? -18.984 -6.478 14.733 1.00 96.31 119 SER A O 1
ATOM 877 N N . PHE A 1 120 ? -16.746 -6.236 14.542 1.00 98.25 120 PHE A N 1
ATOM 878 C CA . PHE A 1 120 ? -16.746 -4.963 13.831 1.00 98.25 120 PHE A CA 1
ATOM 879 C C . PHE A 1 120 ? -15.792 -4.990 12.648 1.00 98.25 120 PHE A C 1
ATOM 881 O O . PHE A 1 120 ? -14.694 -5.536 12.747 1.00 98.25 120 PHE A O 1
ATOM 888 N N . LYS A 1 121 ? -16.173 -4.328 11.554 1.00 98.62 121 LYS A N 1
ATOM 889 C CA . LYS A 1 121 ? -15.254 -4.003 10.463 1.00 98.62 121 LYS A CA 1
ATOM 890 C C . LYS A 1 121 ? -14.617 -2.647 10.745 1.00 98.62 121 LYS A C 1
ATOM 892 O O . LYS A 1 121 ? -15.322 -1.652 10.880 1.00 98.62 121 LYS A O 1
ATOM 897 N N . VAL A 1 122 ? -13.294 -2.595 10.818 1.00 98.75 122 VAL A N 1
ATOM 898 C CA . VAL A 1 122 ? -12.527 -1.364 11.023 1.00 98.75 122 VAL A CA 1
ATOM 899 C C . VAL A 1 122 ? -11.791 -1.017 9.740 1.00 98.75 122 VAL A C 1
ATOM 901 O O . VAL A 1 122 ? -11.038 -1.832 9.207 1.00 98.75 122 VAL A O 1
ATOM 904 N N . GLU A 1 123 ? -12.000 0.204 9.260 1.00 98.75 123 GLU A N 1
ATOM 905 C CA . GLU A 1 123 ? -11.283 0.782 8.129 1.00 98.75 123 GLU A CA 1
ATOM 906 C C . GLU A 1 123 ? -10.339 1.877 8.629 1.00 98.75 123 GLU A C 1
ATOM 908 O O . GLU A 1 123 ? -10.774 2.795 9.325 1.00 98.75 123 GLU A O 1
ATOM 913 N N . ILE A 1 124 ? -9.058 1.793 8.265 1.00 98.81 124 ILE A N 1
ATOM 914 C CA . ILE A 1 124 ? -8.050 2.821 8.542 1.00 98.81 124 ILE A CA 1
ATOM 915 C C . ILE A 1 124 ? -7.582 3.386 7.202 1.00 98.81 124 ILE A C 1
ATOM 917 O O . ILE A 1 124 ? -7.022 2.665 6.373 1.00 98.81 124 ILE A O 1
ATOM 921 N N . ALA A 1 125 ? -7.820 4.676 6.981 1.00 98.69 125 ALA A N 1
ATOM 922 C CA . ALA A 1 125 ? -7.480 5.378 5.749 1.00 98.69 125 ALA A CA 1
ATOM 923 C C . ALA A 1 125 ? -6.560 6.570 6.032 1.00 98.69 125 ALA A C 1
ATOM 925 O O . ALA A 1 125 ? -6.780 7.331 6.975 1.00 98.69 125 ALA A O 1
ATOM 926 N N . TYR A 1 126 ? -5.545 6.754 5.193 1.00 98.38 126 TYR A N 1
ATOM 927 C CA . TYR A 1 126 ? -4.648 7.900 5.266 1.00 98.38 126 TYR A CA 1
ATOM 928 C C . TYR A 1 126 ? -4.042 8.208 3.898 1.00 98.38 126 TYR A C 1
ATOM 930 O O . TYR A 1 126 ? -3.551 7.307 3.216 1.00 98.38 126 TYR A O 1
ATOM 938 N N . SER A 1 127 ? -4.034 9.490 3.522 1.00 96.62 127 SER A N 1
ATOM 939 C CA . SER A 1 127 ? -3.481 9.961 2.249 1.00 96.62 127 SER A CA 1
ATOM 940 C C . SER A 1 127 ? -4.001 9.129 1.060 1.00 96.62 127 SER A C 1
ATOM 942 O O . SER A 1 127 ? -5.188 8.812 0.991 1.00 96.62 127 SER A O 1
ATOM 944 N N . THR A 1 128 ? -3.129 8.779 0.119 1.00 96.25 128 THR A N 1
ATOM 945 C CA . THR A 1 128 ? -3.436 7.950 -1.051 1.00 96.25 128 THR A CA 1
ATOM 946 C C . THR A 1 128 ? -3.185 6.459 -0.830 1.00 96.25 128 THR A C 1
ATOM 948 O O . THR A 1 128 ? -3.424 5.688 -1.758 1.00 96.25 128 THR A O 1
ATOM 951 N N . TYR A 1 129 ? -2.737 6.026 0.361 1.00 97.69 129 TYR A N 1
ATOM 952 C CA . TYR A 1 129 ? -2.493 4.609 0.659 1.00 97.69 129 TYR A CA 1
ATOM 953 C C . TYR A 1 129 ? -3.741 3.744 0.433 1.00 97.69 129 TYR A C 1
ATOM 955 O O . TYR A 1 129 ? -4.880 4.212 0.453 1.00 97.69 129 TYR A O 1
ATOM 963 N N . LYS A 1 130 ? -3.535 2.433 0.251 1.00 95.50 130 LYS A N 1
ATOM 964 C CA . LYS A 1 130 ? -4.644 1.473 0.269 1.00 95.50 130 LYS A CA 1
ATOM 965 C C . LYS A 1 130 ? -5.293 1.523 1.656 1.00 95.50 130 LYS A C 1
ATOM 967 O O . LYS A 1 130 ? -4.604 1.280 2.641 1.00 95.50 130 LYS A O 1
ATOM 972 N N . THR A 1 131 ? -6.603 1.763 1.724 1.00 97.31 131 THR A N 1
ATOM 973 C CA . THR A 1 131 ? -7.357 1.635 2.979 1.00 97.31 131 THR A CA 1
ATOM 974 C C . THR A 1 131 ? -7.130 0.252 3.579 1.00 97.31 131 THR A C 1
ATOM 976 O O . THR A 1 131 ? -7.348 -0.769 2.917 1.00 97.31 131 THR A O 1
ATOM 979 N N . TYR A 1 132 ? -6.683 0.225 4.829 1.00 98.12 132 TYR A N 1
ATOM 980 C CA . TYR A 1 132 ? -6.560 -1.000 5.598 1.00 98.12 132 TYR A CA 1
ATOM 981 C C . TYR A 1 132 ? -7.930 -1.384 6.149 1.00 98.12 132 TYR A C 1
ATOM 983 O O . TYR A 1 132 ? -8.644 -0.534 6.673 1.00 98.12 132 TYR A O 1
ATOM 991 N N . ILE A 1 133 ? -8.299 -2.654 6.010 1.00 98.00 133 ILE A N 1
ATOM 992 C CA . ILE A 1 133 ? -9.591 -3.185 6.445 1.00 98.00 133 ILE A CA 1
ATOM 993 C C . ILE A 1 133 ? -9.319 -4.413 7.304 1.00 98.00 133 ILE A C 1
ATOM 995 O O . ILE A 1 133 ? -8.591 -5.309 6.876 1.00 98.00 133 ILE A O 1
ATOM 999 N N . SER A 1 134 ? -9.910 -4.459 8.495 1.00 98.25 134 SER A N 1
ATOM 1000 C CA . SER A 1 134 ? -9.803 -5.597 9.406 1.00 98.25 134 SER A CA 1
ATOM 1001 C C . SER A 1 134 ? -11.128 -5.869 10.102 1.00 98.25 134 SER A C 1
ATOM 1003 O O . SER A 1 134 ? -11.836 -4.936 10.473 1.00 98.25 134 SER A O 1
ATOM 1005 N N . ASN A 1 135 ? -11.451 -7.144 10.303 1.00 98.00 135 ASN A N 1
ATOM 1006 C CA . ASN A 1 135 ? -12.557 -7.548 11.163 1.00 98.00 135 ASN A CA 1
ATOM 1007 C C . ASN A 1 135 ? -12.000 -7.829 12.559 1.00 98.00 135 ASN A C 1
ATOM 1009 O O . ASN A 1 135 ? -11.114 -8.668 12.717 1.00 98.00 135 ASN A O 1
ATOM 1013 N N . VAL A 1 136 ? -12.515 -7.131 13.566 1.00 97.88 136 VAL A N 1
ATOM 1014 C CA . VAL A 1 136 ? -12.053 -7.218 14.954 1.00 97.88 136 VAL A CA 1
ATOM 1015 C C . VAL A 1 136 ? -13.167 -7.719 15.862 1.00 97.88 136 VAL A C 1
ATOM 1017 O O . VAL A 1 136 ? -14.349 -7.583 15.549 1.00 97.88 136 VAL A O 1
ATOM 1020 N N . THR A 1 137 ? -12.783 -8.315 16.987 1.00 97.50 137 THR A N 1
ATOM 1021 C CA . THR A 1 137 ? -13.704 -8.826 18.013 1.00 97.50 137 THR A CA 1
ATOM 1022 C C . THR A 1 137 ? -13.199 -8.339 19.369 1.00 97.50 137 THR A C 1
ATOM 1024 O O . THR A 1 137 ? -12.295 -8.972 19.918 1.00 97.50 137 THR A O 1
ATOM 1027 N N . PRO A 1 138 ? -13.672 -7.183 19.870 1.00 96.25 138 PRO A N 1
ATOM 1028 C CA . PRO A 1 138 ? -13.316 -6.696 21.197 1.00 96.25 138 PRO A CA 1
ATOM 1029 C C . PRO A 1 138 ? -13.714 -7.701 22.277 1.00 96.25 138 PRO A C 1
ATOM 1031 O O . PRO A 1 138 ? -14.771 -8.325 22.197 1.00 96.25 138 PRO A O 1
ATOM 1034 N N . VAL A 1 139 ? -12.854 -7.874 23.277 1.00 94.00 139 VAL A N 1
ATOM 1035 C CA . VAL A 1 139 ? -13.050 -8.838 24.368 1.00 94.00 139 VAL A CA 1
ATOM 1036 C C . VAL A 1 139 ? -12.645 -8.223 25.701 1.00 94.00 139 VAL A C 1
ATOM 1038 O O . VAL A 1 139 ? -11.871 -7.271 25.742 1.00 94.00 139 VAL A O 1
ATOM 1041 N N . GLY A 1 140 ? -13.133 -8.799 26.796 1.00 89.31 140 GLY A N 1
ATOM 1042 C CA . GLY A 1 140 ? -12.830 -8.340 28.151 1.00 89.31 140 GLY A CA 1
ATOM 1043 C C . GLY A 1 140 ? -14.043 -7.748 28.860 1.00 89.31 140 GLY A C 1
ATOM 1044 O O . GLY A 1 140 ? -15.099 -7.564 28.264 1.00 89.31 140 GLY A O 1
ATOM 1045 N N . LEU A 1 141 ? -13.876 -7.515 30.162 1.00 86.56 141 LEU A N 1
ATOM 1046 C CA . LEU A 1 141 ? -14.869 -6.933 31.063 1.00 86.56 141 LEU A CA 1
ATOM 1047 C C . LEU A 1 141 ? -14.168 -5.932 31.996 1.00 86.56 141 LEU A C 1
ATOM 1049 O O . LEU A 1 141 ? -13.004 -6.155 32.346 1.00 86.56 141 LEU A O 1
ATOM 1053 N N . PRO A 1 142 ? -14.851 -4.864 32.448 1.00 86.69 142 PRO A N 1
ATOM 1054 C CA . PRO A 1 142 ? -16.225 -4.480 32.096 1.00 86.69 142 PRO A CA 1
ATOM 1055 C C . PRO A 1 142 ? -16.351 -3.794 30.724 1.00 86.69 142 PRO A C 1
ATOM 1057 O O . PRO A 1 142 ? -17.465 -3.568 30.275 1.00 86.69 142 PRO A O 1
ATOM 1060 N N . VAL A 1 143 ? -15.231 -3.455 30.075 1.00 88.38 143 VAL A N 1
ATOM 1061 C CA . VAL A 1 143 ? -15.182 -2.857 28.732 1.00 88.38 143 VAL A CA 1
ATOM 1062 C C . VAL A 1 143 ? -14.594 -3.893 27.766 1.00 88.38 143 VAL A C 1
ATOM 1064 O O . VAL A 1 143 ? -13.462 -4.332 27.989 1.00 88.38 143 VAL A O 1
ATOM 1067 N N . PRO A 1 144 ? -15.302 -4.283 26.694 1.00 94.50 144 PRO A N 1
ATOM 1068 C CA . PRO A 1 144 ? -14.725 -5.067 25.610 1.00 94.50 144 PRO A CA 1
ATOM 1069 C C . PRO A 1 144 ? -13.752 -4.212 24.791 1.00 94.50 144 PRO A C 1
ATOM 1071 O O . PRO A 1 144 ? -14.146 -3.207 24.195 1.00 94.50 144 PRO A O 1
ATOM 1074 N N . GLU A 1 145 ? -12.482 -4.610 24.714 1.00 96.75 145 GLU A N 1
ATOM 1075 C CA . GLU A 1 145 ? -11.440 -3.819 24.052 1.00 96.75 145 GLU A CA 1
ATOM 1076 C C . GLU A 1 145 ? -10.741 -4.571 22.915 1.00 96.75 145 GLU A C 1
ATOM 1078 O O . GLU A 1 145 ? -10.601 -5.796 22.936 1.00 96.75 145 GLU A O 1
ATOM 1083 N N . PHE A 1 146 ? -10.262 -3.826 21.914 1.00 98.31 146 PHE A N 1
ATOM 1084 C CA . PHE A 1 146 ? -9.367 -4.348 20.883 1.00 98.31 146 PHE A CA 1
ATOM 1085 C C . PHE A 1 146 ? -8.287 -3.329 20.504 1.00 98.31 146 PHE A C 1
ATOM 1087 O O . PHE A 1 146 ? -8.596 -2.217 20.067 1.00 98.31 146 PHE A O 1
ATOM 1094 N N . GLN A 1 147 ? -7.016 -3.730 20.603 1.00 98.44 147 GLN A N 1
ATOM 1095 C CA . GLN A 1 147 ? -5.899 -2.936 20.095 1.00 98.44 147 GLN A CA 1
ATOM 1096 C C . GLN A 1 147 ? -5.630 -3.263 18.623 1.00 98.44 147 GLN A C 1
ATOM 1098 O O . GLN A 1 147 ? -5.252 -4.387 18.294 1.00 98.44 147 GLN A O 1
ATOM 1103 N N . LEU A 1 148 ? -5.746 -2.271 17.742 1.00 98.69 148 LEU A N 1
ATOM 1104 C CA . LEU A 1 148 ? -5.465 -2.415 16.316 1.00 98.69 148 LEU A CA 1
ATOM 1105 C C . LEU A 1 148 ? -4.407 -1.399 15.870 1.00 98.69 148 LEU A C 1
ATOM 1107 O O . LEU A 1 148 ? -4.684 -0.230 15.632 1.00 98.69 148 LEU A O 1
ATOM 1111 N N . ASN A 1 149 ? -3.165 -1.857 15.742 1.00 98.50 149 ASN A N 1
ATOM 1112 C CA . ASN A 1 149 ? -2.084 -1.038 15.197 1.00 98.50 149 ASN A CA 1
ATOM 1113 C C . ASN A 1 149 ? -1.992 -1.222 13.679 1.00 98.50 149 ASN A C 1
ATOM 1115 O O . ASN A 1 149 ? -2.227 -2.317 13.168 1.00 98.50 149 ASN A O 1
ATOM 1119 N N . HIS A 1 150 ? -1.587 -0.176 12.961 1.00 98.38 150 HIS A N 1
ATOM 1120 C CA . HIS A 1 150 ? -1.337 -0.260 11.525 1.00 98.38 150 HIS A CA 1
ATOM 1121 C C . HIS A 1 150 ? -0.118 0.571 11.123 1.00 98.38 150 HIS A C 1
ATOM 1123 O O . HIS A 1 150 ? 0.119 1.650 11.658 1.00 98.38 150 HIS A O 1
ATOM 1129 N N . THR A 1 151 ? 0.664 0.070 10.172 1.00 98.50 151 THR A N 1
ATOM 1130 C CA . THR A 1 151 ? 1.725 0.838 9.514 1.00 98.50 151 THR A CA 1
ATOM 1131 C C . THR A 1 151 ? 1.437 0.830 8.024 1.00 98.50 151 THR A C 1
ATOM 1133 O O . THR A 1 151 ? 1.298 -0.244 7.447 1.00 98.50 151 THR A O 1
ATOM 1136 N N . PHE A 1 152 ? 1.327 2.009 7.420 1.00 98.38 152 PHE A N 1
ATOM 1137 C CA . PHE A 1 152 ? 1.157 2.167 5.984 1.00 98.38 152 PHE A CA 1
ATOM 1138 C C . PHE A 1 152 ? 2.496 2.005 5.258 1.00 98.38 152 PHE A C 1
ATOM 1140 O O . PHE A 1 152 ? 3.507 2.597 5.649 1.00 98.38 152 PHE A O 1
ATOM 1147 N N . LEU A 1 153 ? 2.473 1.218 4.182 1.00 97.44 153 LEU A N 1
ATOM 1148 C CA . LEU A 1 153 ? 3.583 0.999 3.258 1.00 97.44 153 LEU A CA 1
ATOM 1149 C C . LEU A 1 153 ? 3.071 1.149 1.815 1.00 97.44 153 LEU A C 1
ATOM 1151 O O . LEU A 1 153 ? 1.884 0.896 1.562 1.00 97.44 153 LEU A O 1
ATOM 1155 N N . PRO A 1 154 ? 3.935 1.533 0.860 1.00 97.31 154 PRO A N 1
ATOM 1156 C CA . PRO A 1 154 ? 3.647 1.383 -0.559 1.00 97.31 154 PRO A CA 1
ATOM 1157 C C . PRO A 1 154 ? 3.297 -0.072 -0.881 1.00 97.31 154 PRO A C 1
ATOM 1159 O O . PRO A 1 154 ? 3.908 -0.995 -0.347 1.00 97.31 154 PRO A O 1
ATOM 1162 N N . ASP A 1 155 ? 2.319 -0.280 -1.759 1.00 97.81 155 ASP A N 1
ATOM 1163 C CA . ASP A 1 155 ? 1.891 -1.618 -2.178 1.00 97.81 155 ASP A CA 1
ATOM 1164 C C . ASP A 1 155 ? 2.024 -1.848 -3.688 1.00 97.81 155 ASP A C 1
ATOM 1166 O O . ASP A 1 155 ? 1.540 -2.858 -4.200 1.00 97.81 155 ASP A O 1
ATOM 1170 N N . ILE A 1 156 ? 2.661 -0.914 -4.397 1.00 98.44 156 ILE A N 1
ATOM 1171 C CA . ILE A 1 156 ? 2.992 -0.995 -5.818 1.00 98.44 156 ILE A CA 1
ATOM 1172 C C . ILE A 1 156 ? 4.441 -0.547 -5.993 1.00 98.44 156 ILE A C 1
ATOM 1174 O O . ILE A 1 156 ? 4.778 0.597 -5.684 1.00 98.44 156 ILE A O 1
ATOM 1178 N N . ALA A 1 157 ? 5.277 -1.428 -6.529 1.00 97.12 157 ALA A N 1
ATOM 1179 C CA . ALA A 1 157 ? 6.667 -1.127 -6.837 1.00 97.12 157 ALA A CA 1
ATOM 1180 C C . ALA A 1 157 ? 6.902 -0.911 -8.331 1.00 97.12 157 ALA A C 1
ATOM 1182 O O . ALA A 1 157 ? 6.317 -1.588 -9.174 1.00 97.12 157 ALA A O 1
ATOM 1183 N N . ILE A 1 158 ? 7.798 0.019 -8.644 1.00 95.69 158 ILE A N 1
ATOM 1184 C CA . ILE A 1 158 ? 8.335 0.263 -9.981 1.00 95.69 158 ILE A CA 1
ATOM 1185 C C . ILE A 1 158 ? 9.855 0.214 -9.859 1.00 95.69 158 ILE A C 1
ATOM 1187 O O . ILE A 1 158 ? 10.451 1.084 -9.223 1.00 95.69 158 ILE A O 1
ATOM 1191 N N . LEU A 1 159 ? 10.468 -0.807 -10.449 1.00 92.94 159 LEU A N 1
ATOM 1192 C CA . LEU A 1 159 ? 11.910 -1.016 -10.457 1.00 92.94 159 LEU A CA 1
ATOM 1193 C C . LEU A 1 159 ? 12.442 -0.605 -11.828 1.00 92.94 159 LEU A C 1
ATOM 1195 O O . LEU A 1 159 ? 12.059 -1.191 -12.838 1.00 92.94 159 LEU A O 1
ATOM 1199 N N . SER A 1 160 ? 13.285 0.423 -11.872 1.00 90.44 160 SER A N 1
ATOM 1200 C CA . SER A 1 160 ? 13.876 0.933 -13.115 1.00 90.44 160 SER A CA 1
ATOM 1201 C C . SER A 1 160 ? 15.108 1.785 -12.828 1.00 90.44 160 SER A C 1
ATOM 1203 O O . SER A 1 160 ? 15.293 2.277 -11.722 1.00 90.44 160 SER A O 1
ATOM 1205 N N . SER A 1 161 ? 15.928 2.024 -13.844 1.00 88.38 161 SER A N 1
ATOM 1206 C CA . SER A 1 161 ? 17.105 2.887 -13.797 1.00 88.38 161 SER A CA 1
ATOM 1207 C C . SER A 1 161 ? 16.927 4.231 -14.509 1.00 88.38 161 SER A C 1
ATOM 1209 O O . SER A 1 161 ? 17.923 4.879 -14.828 1.00 88.38 161 SER A O 1
ATOM 1211 N N . VAL A 1 162 ? 15.696 4.633 -14.852 1.00 91.19 162 VAL A N 1
ATOM 1212 C CA . VAL A 1 162 ? 15.425 5.816 -15.688 1.00 91.19 162 VAL A CA 1
ATOM 1213 C C . VAL A 1 162 ? 15.041 7.037 -14.829 1.00 91.19 162 VAL A C 1
ATOM 1215 O O . VAL A 1 162 ? 13.887 7.148 -14.401 1.00 91.19 162 VAL A O 1
ATOM 1218 N N . PRO A 1 163 ? 15.940 8.027 -14.621 1.00 91.62 163 PRO A N 1
ATOM 1219 C CA . PRO A 1 163 ? 15.703 9.116 -13.666 1.00 91.62 163 PRO A CA 1
ATOM 1220 C C . PRO A 1 163 ? 14.482 9.989 -13.983 1.00 91.62 163 PRO A C 1
ATOM 1222 O O . PRO A 1 163 ? 13.776 10.403 -13.067 1.00 91.62 163 PRO A O 1
ATOM 1225 N N . GLU A 1 164 ? 14.196 10.241 -15.269 1.00 94.56 164 GLU A N 1
ATOM 1226 C CA . GLU A 1 164 ? 13.002 10.991 -15.704 1.00 94.56 164 GLU A CA 1
ATOM 1227 C C . GLU A 1 164 ? 11.712 10.315 -15.210 1.00 94.56 164 GLU A C 1
ATOM 1229 O O . GLU A 1 164 ? 10.810 10.979 -14.702 1.00 94.56 164 GLU A O 1
ATOM 1234 N N . LYS A 1 165 ? 11.645 8.981 -15.298 1.00 93.75 165 LYS A N 1
ATOM 1235 C CA . LYS A 1 165 ? 10.491 8.184 -14.859 1.00 93.75 165 LYS A CA 1
ATOM 1236 C C . LYS A 1 165 ? 10.409 8.154 -13.342 1.00 93.75 165 LYS A C 1
ATOM 1238 O O . LYS A 1 165 ? 9.322 8.315 -12.797 1.00 93.75 165 LYS A O 1
ATOM 1243 N N . GLY A 1 166 ? 11.550 8.018 -12.665 1.00 93.88 166 GLY A N 1
ATOM 1244 C CA . GLY A 1 166 ? 11.624 8.097 -11.208 1.00 93.88 166 GLY A CA 1
ATOM 1245 C C . GLY A 1 166 ? 11.102 9.425 -10.663 1.00 93.88 166 GLY A C 1
ATOM 1246 O O . GLY A 1 166 ? 10.324 9.432 -9.709 1.00 93.88 166 GLY A O 1
ATOM 1247 N N . GLN A 1 167 ? 11.459 10.547 -11.296 1.00 94.44 167 GLN A N 1
ATOM 1248 C CA . GLN A 1 167 ? 10.891 11.848 -10.944 1.00 94.44 167 GLN A CA 1
ATOM 1249 C C . GLN A 1 167 ? 9.399 11.918 -11.286 1.00 94.44 167 GLN A C 1
ATOM 1251 O O . GLN A 1 167 ? 8.602 12.318 -10.442 1.00 94.44 167 GLN A O 1
ATOM 1256 N N . GLY A 1 168 ? 9.009 11.447 -12.473 1.00 96.56 168 GLY A N 1
ATOM 1257 C CA . GLY A 1 168 ? 7.611 11.420 -12.895 1.00 96.56 168 GLY A CA 1
ATOM 1258 C C . GLY A 1 168 ? 6.699 10.669 -11.919 1.00 96.56 168 GLY A C 1
ATOM 1259 O O . GLY A 1 168 ? 5.631 11.167 -11.585 1.00 96.56 168 GLY A O 1
ATOM 1260 N N . ILE A 1 169 ? 7.143 9.518 -11.401 1.00 95.62 169 ILE A N 1
ATOM 1261 C CA . ILE A 1 169 ? 6.416 8.735 -10.391 1.00 95.62 169 ILE A CA 1
ATOM 1262 C C . ILE A 1 169 ? 6.308 9.478 -9.055 1.00 95.62 169 ILE A C 1
ATOM 1264 O O . ILE A 1 169 ? 5.248 9.445 -8.431 1.00 95.62 169 ILE A O 1
ATOM 1268 N N . LYS A 1 170 ? 7.366 10.173 -8.616 1.00 93.69 170 LYS A N 1
ATOM 1269 C CA . LYS A 1 170 ? 7.324 10.994 -7.391 1.00 93.69 170 LYS A CA 1
ATOM 1270 C C . LYS A 1 170 ? 6.329 12.148 -7.518 1.00 93.69 170 LYS A C 1
ATOM 1272 O O . LYS A 1 170 ? 5.578 12.409 -6.581 1.00 93.69 170 LYS A O 1
ATOM 1277 N N . ASP A 1 171 ? 6.282 12.785 -8.683 1.00 95.50 171 ASP A N 1
ATOM 1278 C CA . ASP A 1 171 ? 5.394 13.915 -8.967 1.00 95.50 171 ASP A CA 1
ATOM 1279 C C . ASP A 1 171 ? 3.902 13.527 -8.972 1.00 95.50 171 ASP A C 1
ATOM 1281 O O . ASP A 1 171 ? 3.052 14.389 -8.746 1.00 95.50 171 ASP A O 1
ATOM 1285 N N . LEU A 1 172 ? 3.563 12.237 -9.143 1.00 95.75 172 LEU A N 1
ATOM 1286 C CA . LEU A 1 172 ? 2.189 11.742 -8.951 1.00 95.75 172 LEU A CA 1
ATOM 1287 C C . LEU A 1 172 ? 1.708 11.878 -7.495 1.00 95.75 172 LEU A C 1
ATOM 1289 O O . LEU A 1 172 ? 0.512 11.750 -7.235 1.00 95.75 172 LEU A O 1
ATOM 1293 N N . ASN A 1 173 ? 2.625 12.099 -6.542 1.00 94.44 173 ASN A N 1
ATOM 1294 C CA . ASN A 1 173 ? 2.357 12.234 -5.109 1.00 94.44 173 ASN A CA 1
ATOM 1295 C C . ASN A 1 173 ? 1.446 11.123 -4.550 1.00 94.44 173 ASN A C 1
ATOM 1297 O O . ASN A 1 173 ? 0.493 11.352 -3.799 1.00 94.44 173 ASN A O 1
ATOM 1301 N N . ASN A 1 174 ? 1.730 9.891 -4.965 1.00 96.06 174 ASN A N 1
ATOM 1302 C CA . ASN A 1 174 ? 0.927 8.725 -4.648 1.00 96.06 174 ASN A CA 1
ATOM 1303 C C . ASN A 1 174 ? 1.692 7.791 -3.705 1.00 96.06 174 ASN A C 1
ATOM 1305 O O . ASN A 1 174 ? 2.629 7.108 -4.106 1.00 96.06 174 ASN A O 1
ATOM 1309 N N . ARG A 1 175 ? 1.244 7.732 -2.450 1.00 96.50 175 ARG A N 1
ATOM 1310 C CA . ARG A 1 175 ? 1.840 6.973 -1.345 1.00 96.50 175 ARG A CA 1
ATOM 1311 C C . ARG A 1 175 ? 1.796 5.460 -1.538 1.00 96.50 175 ARG A C 1
ATOM 1313 O O . ARG A 1 175 ? 2.501 4.737 -0.845 1.00 96.50 175 ARG A O 1
ATOM 1320 N N . ARG A 1 176 ? 0.988 4.963 -2.478 1.00 97.31 176 ARG A N 1
ATOM 1321 C CA . ARG A 1 176 ? 0.972 3.538 -2.836 1.00 97.31 176 ARG A CA 1
ATOM 1322 C C . ARG A 1 176 ? 2.157 3.132 -3.695 1.00 97.31 176 ARG A C 1
ATOM 1324 O O . ARG A 1 176 ? 2.426 1.938 -3.775 1.00 97.31 176 ARG A O 1
ATOM 1331 N N . LEU A 1 177 ? 2.820 4.094 -4.337 1.00 97.31 177 LEU A N 1
ATOM 1332 C CA . LEU A 1 177 ? 3.923 3.850 -5.254 1.00 97.31 177 LEU A CA 1
ATOM 1333 C C . LEU A 1 177 ? 5.258 3.949 -4.527 1.00 97.31 177 LEU A C 1
ATOM 1335 O O . LEU A 1 177 ? 5.503 4.893 -3.777 1.00 97.31 177 LEU A O 1
ATOM 1339 N N . ILE A 1 178 ? 6.149 3.021 -4.842 1.00 95.50 178 ILE A N 1
ATOM 1340 C CA . ILE A 1 178 ? 7.577 3.161 -4.597 1.00 95.50 178 ILE A CA 1
ATOM 1341 C C . ILE A 1 178 ? 8.330 3.003 -5.914 1.00 95.50 178 ILE A C 1
ATOM 1343 O O . ILE A 1 178 ? 8.082 2.074 -6.679 1.00 95.50 178 ILE A O 1
ATOM 1347 N N . TYR A 1 179 ? 9.243 3.935 -6.176 1.00 94.12 179 TYR A N 1
ATOM 1348 C CA . TYR A 1 179 ? 10.208 3.826 -7.260 1.00 94.12 179 TYR A CA 1
ATOM 1349 C C . TYR A 1 179 ? 11.546 3.391 -6.674 1.00 94.12 179 TYR A C 1
ATOM 1351 O O . TYR A 1 179 ? 12.088 4.099 -5.819 1.00 94.12 179 TYR A O 1
ATOM 1359 N N . LEU A 1 180 ? 12.061 2.256 -7.137 1.00 91.75 180 LEU A N 1
ATOM 1360 C CA . LEU A 1 180 ? 13.377 1.762 -6.763 1.00 91.75 180 LEU A CA 1
ATOM 1361 C C . LEU A 1 180 ? 14.326 1.840 -7.956 1.00 91.75 180 LEU A C 1
ATOM 1363 O O . LEU A 1 180 ? 14.127 1.177 -8.973 1.00 91.75 180 LEU A O 1
ATOM 1367 N N . ASP A 1 181 ? 15.378 2.638 -7.792 1.00 89.88 181 ASP A N 1
ATOM 1368 C CA . ASP A 1 181 ? 16.527 2.623 -8.687 1.00 89.88 181 ASP A CA 1
ATOM 1369 C C . ASP A 1 181 ? 17.495 1.515 -8.278 1.00 89.88 181 ASP A C 1
ATOM 1371 O O . ASP A 1 181 ? 18.195 1.633 -7.269 1.00 89.88 181 ASP A O 1
ATOM 1375 N N . MET A 1 182 ? 17.524 0.444 -9.070 1.00 82.81 182 MET A N 1
ATOM 1376 C CA . MET A 1 182 ? 18.371 -0.731 -8.833 1.00 82.81 182 MET A CA 1
ATOM 1377 C C . MET A 1 182 ? 19.878 -0.429 -8.931 1.00 82.81 182 MET A C 1
ATOM 1379 O O . MET A 1 182 ? 20.691 -1.182 -8.405 1.00 82.81 182 MET A O 1
ATOM 1383 N N . TRP A 1 183 ? 20.274 0.688 -9.554 1.00 82.81 183 TRP A N 1
ATOM 1384 C CA . TRP A 1 183 ? 21.684 1.081 -9.674 1.00 82.81 183 TRP A CA 1
ATOM 1385 C C . TRP A 1 183 ? 22.114 2.111 -8.628 1.00 82.81 183 TRP A C 1
ATOM 1387 O O . TRP A 1 183 ? 23.298 2.443 -8.542 1.00 82.81 183 TRP A O 1
ATOM 1397 N N . SER A 1 184 ? 21.183 2.615 -7.814 1.00 85.81 184 SER A N 1
ATOM 1398 C CA . SER A 1 184 ? 21.466 3.621 -6.794 1.00 85.81 184 SER A CA 1
ATOM 1399 C C . SER A 1 184 ? 21.504 3.012 -5.398 1.00 85.81 184 SER A C 1
ATOM 1401 O O . SER A 1 184 ? 20.471 2.609 -4.868 1.00 85.81 184 SER A O 1
ATOM 1403 N N . THR A 1 185 ? 22.662 3.088 -4.733 1.00 82.38 185 THR A N 1
ATOM 1404 C CA . THR A 1 185 ? 22.862 2.580 -3.361 1.00 82.38 185 THR A CA 1
ATOM 1405 C C . THR A 1 185 ? 22.003 3.271 -2.300 1.00 82.38 185 THR A C 1
ATOM 1407 O O . THR A 1 185 ? 21.882 2.765 -1.189 1.00 82.38 185 THR A O 1
ATOM 1410 N N . SER A 1 186 ? 21.431 4.442 -2.598 1.00 83.25 186 SER A N 1
ATOM 1411 C CA . SER A 1 186 ? 20.475 5.130 -1.714 1.00 83.25 186 SER A CA 1
ATOM 1412 C C . SER A 1 186 ? 19.037 4.626 -1.876 1.00 83.25 186 SER A C 1
ATOM 1414 O O . SER A 1 186 ? 18.171 4.974 -1.074 1.00 83.25 186 SER A O 1
ATOM 1416 N N . SER A 1 187 ? 18.789 3.815 -2.905 1.00 83.69 187 SER A N 1
ATOM 1417 C CA . SER A 1 187 ? 17.505 3.201 -3.217 1.00 83.69 187 SER A CA 1
ATOM 1418 C C . SER A 1 187 ? 17.561 1.694 -2.973 1.00 83.69 187 SER A C 1
ATOM 1420 O O . SER A 1 187 ? 16.921 1.224 -2.036 1.00 83.69 187 SER A O 1
ATOM 1422 N N . SER A 1 188 ? 18.371 0.973 -3.751 1.00 81.88 188 SER A N 1
ATOM 1423 C CA . SER A 1 188 ? 18.675 -0.451 -3.575 1.00 81.88 188 SER A CA 1
ATOM 1424 C C . SER A 1 188 ? 20.133 -0.599 -3.124 1.00 81.88 188 SER A C 1
ATOM 1426 O O . SER A 1 188 ? 21.016 -0.004 -3.739 1.00 81.88 188 SER A O 1
ATOM 1428 N N . PRO A 1 189 ? 20.433 -1.313 -2.023 1.00 84.12 189 PRO A N 1
ATOM 1429 C CA . PRO A 1 189 ? 19.564 -2.270 -1.330 1.00 84.12 189 PRO A CA 1
ATOM 1430 C C . PRO A 1 189 ? 18.698 -1.671 -0.208 1.00 84.12 189 PRO A C 1
ATOM 1432 O O . PRO A 1 189 ? 17.941 -2.385 0.442 1.00 84.12 189 PRO A O 1
ATOM 1435 N N . VAL A 1 190 ? 18.835 -0.372 0.084 1.00 86.88 190 VAL A N 1
ATOM 1436 C CA . VAL A 1 190 ? 18.310 0.259 1.316 1.00 86.88 190 VAL A CA 1
ATOM 1437 C C . VAL A 1 190 ? 16.809 0.033 1.528 1.00 86.88 190 VAL A C 1
ATOM 1439 O O . VAL A 1 190 ? 16.376 -0.162 2.664 1.00 86.88 190 VAL A O 1
ATOM 1442 N N . ASN A 1 191 ? 16.021 0.052 0.455 1.00 90.94 191 ASN A N 1
ATOM 1443 C CA . ASN A 1 191 ? 14.562 -0.030 0.506 1.00 90.94 191 ASN A CA 1
ATOM 1444 C C . ASN A 1 191 ? 14.002 -1.346 -0.056 1.00 90.94 191 ASN A C 1
ATOM 1446 O O . ASN A 1 191 ? 12.784 -1.492 -0.147 1.00 90.94 191 ASN A O 1
ATOM 1450 N N . ASP A 1 192 ? 14.861 -2.300 -0.415 1.00 91.31 192 ASP A N 1
ATOM 1451 C CA . ASP A 1 192 ? 14.457 -3.530 -1.109 1.00 91.31 192 ASP A CA 1
ATOM 1452 C C . ASP A 1 192 ? 13.525 -4.398 -0.256 1.00 91.31 192 ASP A C 1
ATOM 1454 O O . ASP A 1 192 ? 12.589 -4.996 -0.777 1.00 91.31 192 ASP A O 1
ATOM 1458 N N . TRP A 1 193 ? 13.689 -4.363 1.069 1.00 93.00 193 TRP A N 1
ATOM 1459 C CA . TRP A 1 193 ? 12.820 -5.048 2.033 1.00 93.00 193 TRP A CA 1
ATOM 1460 C C . TRP A 1 193 ? 11.329 -4.676 1.890 1.00 93.00 193 TRP A C 1
ATOM 1462 O O . TRP A 1 193 ? 10.457 -5.451 2.278 1.00 93.00 193 TRP A O 1
ATOM 1472 N N . ILE A 1 194 ? 11.002 -3.506 1.315 1.00 95.56 194 ILE A N 1
ATOM 1473 C CA . ILE A 1 194 ? 9.611 -3.091 1.056 1.00 95.56 194 ILE A CA 1
ATOM 1474 C C . ILE A 1 194 ? 8.944 -4.032 0.043 1.00 95.56 194 ILE A C 1
ATOM 1476 O O . ILE A 1 194 ? 7.727 -4.219 0.099 1.00 95.56 194 ILE A O 1
ATOM 1480 N N . MET A 1 195 ? 9.717 -4.662 -0.851 1.00 94.44 195 MET A N 1
ATOM 1481 C CA . MET A 1 195 ? 9.192 -5.573 -1.871 1.00 94.44 195 MET A CA 1
ATOM 1482 C C . MET A 1 195 ? 8.448 -6.765 -1.268 1.00 94.44 195 MET A C 1
ATOM 1484 O O . MET A 1 195 ? 7.456 -7.182 -1.853 1.00 94.44 195 MET A O 1
ATOM 1488 N N . GLN A 1 196 ? 8.796 -7.224 -0.059 1.00 95.19 196 GLN A N 1
ATOM 1489 C CA . GLN A 1 196 ? 8.049 -8.288 0.632 1.00 95.19 196 GLN A CA 1
ATOM 1490 C C . GLN A 1 196 ? 6.556 -7.957 0.830 1.00 95.19 196 GLN A C 1
ATOM 1492 O O . GLN A 1 196 ? 5.734 -8.851 1.026 1.00 95.19 196 GLN A O 1
ATOM 1497 N N . TYR A 1 197 ? 6.178 -6.675 0.792 1.00 96.12 197 TYR A N 1
ATOM 1498 C CA . TYR A 1 197 ? 4.831 -6.209 1.125 1.00 96.12 197 TYR A CA 1
ATOM 1499 C C . TYR A 1 197 ? 4.012 -5.750 -0.086 1.00 96.12 197 TYR A C 1
ATOM 1501 O O . TYR A 1 197 ? 2.832 -5.414 0.068 1.00 96.12 197 TYR A O 1
ATOM 1509 N N . VAL A 1 198 ? 4.596 -5.709 -1.289 1.00 97.81 198 VAL A N 1
ATOM 1510 C CA . VAL A 1 198 ? 3.902 -5.142 -2.451 1.00 97.81 198 VAL A CA 1
ATOM 1511 C C . VAL A 1 198 ? 2.885 -6.112 -3.041 1.00 97.81 198 VAL A C 1
ATOM 1513 O O . VAL A 1 198 ? 3.085 -7.321 -3.087 1.00 97.81 198 VAL A O 1
ATOM 1516 N N . ASN A 1 199 ? 1.765 -5.563 -3.512 1.00 97.62 199 ASN A N 1
ATOM 1517 C CA . ASN A 1 199 ? 0.707 -6.304 -4.203 1.00 97.62 199 ASN A CA 1
ATOM 1518 C C . ASN A 1 199 ? 0.871 -6.275 -5.728 1.00 97.62 199 ASN A C 1
ATOM 1520 O O . ASN A 1 199 ? 0.176 -7.007 -6.427 1.00 97.62 199 ASN A O 1
ATOM 1524 N N . PHE A 1 200 ? 1.737 -5.405 -6.247 1.00 98.12 200 PHE A N 1
ATOM 1525 C CA . PHE A 1 200 ? 2.078 -5.324 -7.662 1.00 98.12 200 PHE A CA 1
ATOM 1526 C C . PHE A 1 200 ? 3.524 -4.850 -7.814 1.00 98.12 200 PHE A C 1
ATOM 1528 O O . PHE A 1 200 ? 3.949 -3.952 -7.083 1.00 98.12 200 PHE A O 1
ATOM 1535 N N . ALA A 1 201 ? 4.247 -5.390 -8.789 1.00 96.44 201 ALA A N 1
ATOM 1536 C CA . ALA A 1 201 ? 5.567 -4.899 -9.163 1.00 96.44 201 ALA A CA 1
ATOM 1537 C C . ALA A 1 201 ? 5.663 -4.732 -10.681 1.00 96.44 201 ALA A C 1
ATOM 1539 O O . ALA A 1 201 ? 5.177 -5.570 -11.435 1.00 96.44 201 ALA A O 1
ATOM 1540 N N . TYR A 1 202 ? 6.287 -3.648 -11.127 1.00 95.12 202 TYR A N 1
ATOM 1541 C CA . TYR A 1 202 ? 6.698 -3.458 -12.512 1.00 95.12 202 TYR A CA 1
ATOM 1542 C C . TYR A 1 202 ? 8.221 -3.426 -12.594 1.00 95.12 202 TYR A C 1
ATOM 1544 O O . TYR A 1 202 ? 8.860 -2.679 -11.851 1.00 95.12 202 TYR A O 1
ATOM 1552 N N . LEU A 1 203 ? 8.775 -4.213 -13.511 1.00 91.19 203 LEU A N 1
ATOM 1553 C CA . LEU A 1 203 ? 10.202 -4.371 -13.743 1.00 91.19 203 LEU A CA 1
ATOM 1554 C C . LEU A 1 203 ? 10.576 -3.772 -15.104 1.00 91.19 203 LEU A C 1
ATOM 1556 O O . LEU A 1 203 ? 9.999 -4.116 -16.135 1.00 91.19 203 LEU A O 1
ATOM 1560 N N . ASP A 1 204 ? 11.558 -2.881 -15.119 1.00 89.06 204 ASP A N 1
ATOM 1561 C CA . ASP A 1 204 ? 12.145 -2.322 -16.335 1.00 89.06 204 ASP A CA 1
ATOM 1562 C C . ASP A 1 204 ? 13.652 -2.514 -16.293 1.00 89.06 204 ASP A C 1
ATOM 1564 O O . ASP A 1 204 ? 14.343 -1.888 -15.490 1.00 89.06 204 ASP A O 1
ATOM 1568 N N . MET A 1 205 ? 14.146 -3.431 -17.130 1.00 78.75 205 MET A N 1
ATOM 1569 C CA . MET A 1 205 ? 15.551 -3.841 -17.157 1.00 78.75 205 MET A CA 1
ATOM 1570 C C . MET A 1 205 ? 16.086 -4.342 -15.799 1.00 78.75 205 MET A C 1
ATOM 1572 O O . MET A 1 205 ? 17.299 -4.427 -15.613 1.00 78.75 205 MET A O 1
ATOM 1576 N N . ALA A 1 206 ? 15.193 -4.705 -14.871 1.00 77.94 206 ALA A N 1
ATOM 1577 C CA . ALA A 1 206 ? 15.526 -5.353 -13.608 1.00 77.94 206 ALA A CA 1
ATOM 1578 C C . ALA A 1 206 ? 15.634 -6.862 -13.844 1.00 77.94 206 ALA A C 1
ATOM 1580 O O . ALA A 1 206 ? 14.624 -7.525 -14.080 1.00 77.94 206 ALA A O 1
ATOM 1581 N N . MET A 1 207 ? 16.851 -7.401 -13.805 1.00 73.44 207 MET A N 1
ATOM 1582 C CA . MET A 1 207 ? 17.103 -8.832 -13.981 1.00 73.44 207 MET A CA 1
ATOM 1583 C C . MET A 1 207 ? 17.973 -9.347 -12.833 1.00 73.44 207 MET A C 1
ATOM 1585 O O . MET A 1 207 ? 19.007 -8.733 -12.573 1.00 73.44 207 MET A O 1
ATOM 1589 N N . PRO A 1 208 ? 17.599 -10.455 -12.170 1.00 71.31 208 PRO A N 1
ATOM 1590 C CA . PRO A 1 208 ? 18.461 -11.073 -11.169 1.00 71.31 208 PRO A CA 1
ATOM 1591 C C . PRO A 1 208 ? 19.730 -11.644 -11.821 1.00 71.31 208 PRO A C 1
ATOM 1593 O O . PRO A 1 208 ? 19.738 -12.003 -13.001 1.00 71.31 208 PRO A O 1
ATOM 1596 N N . GLY A 1 209 ? 20.809 -11.771 -11.048 1.00 66.31 209 GLY A N 1
ATOM 1597 C CA . GLY A 1 209 ? 22.066 -12.376 -11.499 1.00 66.31 209 GLY A CA 1
ATOM 1598 C C . GLY A 1 209 ? 23.079 -11.377 -12.060 1.00 66.31 209 GLY A C 1
ATOM 1599 O O . GLY A 1 209 ? 24.116 -11.784 -12.588 1.00 66.31 209 GLY A O 1
ATOM 1600 N N . THR A 1 210 ? 22.827 -10.074 -11.921 1.00 63.97 210 THR A N 1
ATOM 1601 C CA . THR A 1 210 ? 23.807 -9.035 -12.264 1.00 63.97 210 THR A CA 1
ATOM 1602 C C . THR A 1 210 ? 24.889 -8.878 -11.191 1.00 63.97 210 THR A C 1
ATOM 1604 O O . THR A 1 210 ? 25.900 -8.217 -11.436 1.00 63.97 210 THR A O 1
ATOM 1607 N N . SER A 1 211 ? 24.714 -9.512 -10.021 1.00 63.34 211 SER A N 1
ATOM 1608 C CA . SER A 1 211 ? 25.561 -9.431 -8.816 1.00 63.34 211 SER A CA 1
ATOM 1609 C C . SER A 1 211 ? 25.603 -8.053 -8.145 1.00 63.34 211 SER A C 1
ATOM 1611 O O . SER A 1 211 ? 26.245 -7.892 -7.105 1.00 63.34 211 SER A O 1
ATOM 1613 N N . TRP A 1 212 ? 24.888 -7.067 -8.693 1.00 61.28 212 TRP A N 1
ATOM 1614 C CA . TRP A 1 212 ? 24.782 -5.719 -8.156 1.00 61.28 212 TRP A CA 1
ATOM 1615 C C . TRP A 1 212 ? 23.318 -5.302 -8.079 1.00 61.28 212 TRP A C 1
ATOM 1617 O O . TRP A 1 212 ? 22.656 -5.176 -9.100 1.00 61.28 212 TRP A O 1
ATOM 1627 N N . GLY A 1 213 ? 22.831 -5.025 -6.868 1.00 64.62 213 GLY A N 1
ATOM 1628 C CA . GLY A 1 213 ? 21.466 -4.532 -6.694 1.00 64.62 213 GLY A CA 1
ATOM 1629 C C . GLY A 1 213 ? 20.396 -5.577 -7.005 1.00 64.62 213 GLY A C 1
ATOM 1630 O O . GLY A 1 213 ? 19.324 -5.191 -7.437 1.00 64.62 213 GLY A O 1
ATOM 1631 N N . ASP A 1 214 ? 20.669 -6.870 -6.786 1.00 76.44 214 ASP A N 1
ATOM 1632 C CA . ASP A 1 214 ? 19.693 -7.966 -6.940 1.00 76.44 214 ASP A CA 1
ATOM 1633 C C . ASP A 1 214 ? 18.924 -8.269 -5.633 1.00 76.44 214 ASP A C 1
ATOM 1635 O O . ASP A 1 214 ? 18.074 -9.152 -5.606 1.00 76.44 214 ASP A O 1
ATOM 1639 N N . SER A 1 215 ? 19.194 -7.561 -4.528 1.00 82.56 215 SER A N 1
ATOM 1640 C CA . SER A 1 215 ? 18.577 -7.838 -3.216 1.00 82.56 215 SER A CA 1
ATOM 1641 C C . SER A 1 215 ? 17.056 -7.676 -3.189 1.00 82.56 215 SER A C 1
ATOM 1643 O O . SER A 1 215 ? 16.404 -8.253 -2.328 1.00 82.56 215 SER A O 1
ATOM 1645 N N . TRP A 1 216 ? 16.473 -6.940 -4.135 1.00 87.88 216 TRP A N 1
ATOM 1646 C CA . TRP A 1 216 ? 15.024 -6.850 -4.312 1.00 87.88 216 TRP A CA 1
ATOM 1647 C C . TRP A 1 216 ? 14.400 -8.170 -4.765 1.00 87.88 216 TRP A C 1
ATOM 1649 O O . TRP A 1 216 ? 13.207 -8.357 -4.548 1.00 87.88 216 TRP A O 1
ATOM 1659 N N . TYR A 1 217 ? 15.164 -9.062 -5.404 1.00 87.44 217 TYR A N 1
ATOM 1660 C CA . TYR A 1 217 ? 14.653 -10.304 -5.980 1.00 87.44 217 TYR A CA 1
ATOM 1661 C C . TYR A 1 217 ? 14.146 -11.252 -4.892 1.00 87.44 217 TYR A C 1
ATOM 1663 O O . TYR A 1 217 ? 12.973 -11.622 -4.905 1.00 87.44 217 TYR A O 1
ATOM 1671 N N . ASP A 1 218 ? 14.984 -11.543 -3.893 1.00 86.38 218 ASP A N 1
ATOM 1672 C CA . ASP A 1 218 ? 14.629 -12.410 -2.759 1.00 86.38 218 ASP A CA 1
ATOM 1673 C C . ASP A 1 218 ? 13.418 -11.869 -1.985 1.00 86.38 218 ASP A C 1
ATOM 1675 O O . ASP A 1 218 ? 12.559 -12.620 -1.518 1.00 86.38 218 ASP A O 1
ATOM 1679 N N . GLU A 1 219 ? 13.322 -10.545 -1.878 1.00 91.44 219 GLU A N 1
ATOM 1680 C CA . GLU A 1 219 ? 12.214 -9.870 -1.210 1.00 91.44 219 GLU A CA 1
ATOM 1681 C C . GLU A 1 219 ? 10.932 -9.912 -2.046 1.00 91.44 219 GLU A C 1
ATOM 1683 O O . GLU A 1 219 ? 9.841 -10.128 -1.515 1.00 91.44 219 GLU A O 1
ATOM 1688 N N . LEU A 1 220 ? 11.046 -9.758 -3.367 1.00 91.44 220 LEU A N 1
ATOM 1689 C CA . LEU A 1 220 ? 9.914 -9.817 -4.283 1.00 91.44 220 LEU A CA 1
ATOM 1690 C C . LEU A 1 220 ? 9.345 -11.236 -4.394 1.00 91.44 220 LEU A C 1
ATOM 1692 O O . LEU A 1 220 ? 8.124 -11.372 -4.471 1.00 91.44 220 LEU A O 1
ATOM 1696 N N . LEU A 1 221 ? 10.174 -12.282 -4.326 1.00 89.31 221 LEU A N 1
ATOM 1697 C CA . LEU A 1 221 ? 9.716 -13.679 -4.328 1.00 89.31 221 LEU A CA 1
ATOM 1698 C C . LEU A 1 221 ? 8.737 -13.984 -3.182 1.00 89.31 221 LEU A C 1
ATOM 1700 O O . LEU A 1 221 ? 7.794 -14.755 -3.360 1.00 89.31 221 LEU A O 1
ATOM 1704 N N . GLN A 1 222 ? 8.925 -13.338 -2.029 1.00 91.31 222 GLN A N 1
ATOM 1705 C CA . GLN A 1 222 ? 8.079 -13.484 -0.837 1.00 91.31 222 GLN A CA 1
ATOM 1706 C C . GLN A 1 222 ? 6.792 -12.645 -0.898 1.00 91.31 222 GLN A C 1
ATOM 1708 O O . GLN A 1 222 ? 5.922 -12.762 -0.031 1.00 91.31 222 GLN A O 1
ATOM 1713 N N . SER A 1 223 ? 6.670 -11.770 -1.895 1.00 95.06 223 SER A N 1
ATOM 1714 C CA . SER A 1 223 ? 5.621 -10.760 -1.936 1.00 95.06 223 SER A CA 1
ATOM 1715 C C . SER A 1 223 ? 4.241 -11.323 -2.300 1.00 95.06 223 SER A C 1
ATOM 1717 O O . SER A 1 223 ? 4.118 -12.283 -3.072 1.00 95.06 223 SER A O 1
ATOM 1719 N N . PRO A 1 224 ? 3.158 -10.654 -1.860 1.00 96.12 224 PRO A N 1
ATOM 1720 C CA . PRO A 1 224 ? 1.828 -10.883 -2.409 1.00 96.12 224 PRO A CA 1
ATOM 1721 C C . PRO A 1 224 ? 1.759 -10.695 -3.930 1.00 96.12 224 PRO A C 1
ATOM 1723 O O . P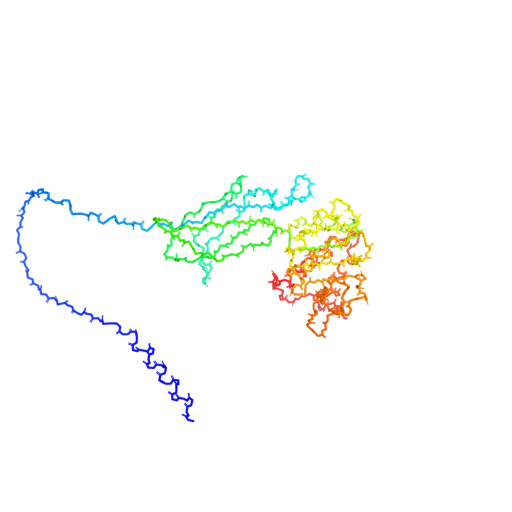RO A 1 224 ? 0.935 -11.345 -4.572 1.00 96.12 224 PRO A O 1
ATOM 1726 N N . ALA A 1 225 ? 2.584 -9.823 -4.519 1.00 95.62 225 ALA A N 1
ATOM 1727 C CA . ALA A 1 225 ? 2.620 -9.636 -5.966 1.00 95.62 225 ALA A CA 1
ATOM 1728 C C . ALA A 1 225 ? 3.034 -10.924 -6.689 1.00 95.62 225 ALA A C 1
ATOM 1730 O O . ALA A 1 225 ? 2.364 -11.325 -7.641 1.00 95.62 225 ALA A O 1
ATOM 1731 N N . ASN A 1 226 ? 4.082 -11.589 -6.195 1.00 92.06 226 ASN A N 1
ATOM 1732 C CA . ASN A 1 226 ? 4.549 -12.862 -6.733 1.00 92.06 226 ASN A CA 1
ATOM 1733 C C . ASN A 1 226 ? 3.520 -13.973 -6.503 1.00 92.06 226 ASN A C 1
ATOM 1735 O O . ASN A 1 226 ? 3.136 -14.685 -7.421 1.00 92.06 226 ASN A O 1
ATOM 1739 N N . LEU A 1 227 ? 2.961 -14.073 -5.295 1.00 90.88 227 LEU A N 1
ATOM 1740 C CA . LEU A 1 227 ? 1.955 -15.099 -4.997 1.00 90.88 227 LEU A CA 1
ATOM 1741 C C . LEU A 1 227 ? 0.706 -15.018 -5.903 1.00 90.88 227 LEU A C 1
ATOM 1743 O O . LEU A 1 227 ? 0.022 -16.018 -6.100 1.00 90.88 227 LEU A O 1
ATOM 1747 N N . ASN A 1 228 ? 0.387 -13.834 -6.435 1.00 92.12 228 ASN A N 1
ATOM 1748 C CA . ASN A 1 228 ? -0.858 -13.575 -7.162 1.00 92.12 228 ASN A CA 1
ATOM 1749 C C . ASN A 1 228 ? -0.670 -13.239 -8.652 1.00 92.12 228 ASN A C 1
ATOM 1751 O O . ASN A 1 228 ? -1.596 -12.673 -9.249 1.00 92.12 228 ASN A O 1
ATOM 1755 N N . TYR A 1 229 ? 0.484 -13.558 -9.252 1.00 91.19 229 TYR A N 1
ATOM 1756 C CA . TYR A 1 229 ? 0.755 -13.291 -10.673 1.00 91.19 229 TYR A CA 1
ATOM 1757 C C . TYR A 1 229 ? 0.538 -11.801 -11.014 1.00 91.19 229 TYR A C 1
ATOM 1759 O O . TYR A 1 229 ? -0.295 -11.433 -11.854 1.00 91.19 229 TYR A O 1
ATOM 1767 N N . LYS A 1 230 ? 1.197 -10.907 -10.257 1.00 94.25 230 LYS A N 1
ATOM 1768 C CA . LYS A 1 230 ? 1.104 -9.432 -10.377 1.00 94.25 230 LYS A CA 1
ATOM 1769 C C . LYS A 1 230 ? 2.455 -8.762 -10.624 1.00 94.25 230 LYS A C 1
ATOM 1771 O O . LYS A 1 230 ? 2.650 -7.606 -10.236 1.00 94.25 230 LYS A O 1
ATOM 1776 N N . ILE A 1 231 ? 3.368 -9.467 -11.285 1.00 92.62 231 ILE A N 1
ATOM 1777 C CA . ILE A 1 231 ? 4.665 -8.927 -11.693 1.00 92.62 231 ILE A CA 1
ATOM 1778 C C . ILE A 1 231 ? 4.633 -8.633 -13.191 1.00 92.62 231 ILE A C 1
ATOM 1780 O O . ILE A 1 231 ? 4.506 -9.525 -14.019 1.00 92.62 231 ILE A O 1
ATOM 1784 N N . SER A 1 232 ? 4.709 -7.361 -13.553 1.00 92.12 232 SER A N 1
ATOM 1785 C CA . SER A 1 232 ? 4.784 -6.911 -14.943 1.00 92.12 232 SER A CA 1
ATOM 1786 C C . SER A 1 232 ? 6.227 -6.590 -15.323 1.00 92.12 232 SER A C 1
ATOM 1788 O O . SER A 1 232 ? 7.022 -6.192 -14.474 1.00 92.12 232 SER A O 1
ATOM 1790 N N . ASN A 1 233 ? 6.564 -6.735 -16.602 1.00 85.88 233 ASN A N 1
ATOM 1791 C CA . ASN A 1 233 ? 7.882 -6.448 -17.150 1.00 85.88 233 ASN A CA 1
ATOM 1792 C C . ASN A 1 233 ? 7.783 -5.750 -18.517 1.00 85.88 233 ASN A C 1
ATOM 1794 O O . ASN A 1 233 ? 7.005 -6.171 -19.374 1.00 85.88 233 ASN A O 1
ATOM 1798 N N . GLY A 1 234 ? 8.581 -4.700 -18.727 1.00 75.38 234 GLY A N 1
ATOM 1799 C CA . GLY A 1 234 ? 8.698 -4.002 -20.011 1.00 75.38 234 GLY A CA 1
ATOM 1800 C C . GLY A 1 234 ? 9.857 -4.454 -20.912 1.00 75.38 234 GLY A C 1
ATOM 1801 O O . GLY A 1 234 ? 9.678 -4.531 -22.126 1.00 75.38 234 GLY A O 1
ATOM 1802 N N . PHE A 1 235 ? 11.039 -4.743 -20.355 1.00 67.00 235 PHE A N 1
ATOM 1803 C CA . PHE A 1 235 ? 12.255 -5.041 -21.124 1.00 67.00 235 PHE A CA 1
ATOM 1804 C C . PHE A 1 235 ? 13.170 -6.014 -20.380 1.00 67.00 235 PHE A C 1
ATOM 1806 O O . PHE A 1 235 ? 13.589 -5.741 -19.258 1.00 67.00 235 PHE A O 1
ATOM 1813 N N . GLY A 1 236 ? 13.545 -7.104 -21.060 1.00 53.03 236 GLY A N 1
ATOM 1814 C CA . GLY A 1 236 ? 14.387 -8.154 -20.490 1.00 53.03 236 GLY A CA 1
ATOM 1815 C C . GLY A 1 236 ? 13.594 -9.005 -19.508 1.00 53.03 236 GLY A C 1
ATOM 1816 O O . GLY A 1 236 ? 13.701 -8.833 -18.299 1.00 53.03 236 GLY A O 1
ATOM 1817 N N . TYR A 1 237 ? 12.773 -9.926 -20.019 1.00 55.44 237 TYR A N 1
ATOM 1818 C CA . TYR A 1 237 ? 12.397 -11.070 -19.193 1.00 55.44 237 TYR A CA 1
ATOM 1819 C C . TYR A 1 237 ? 13.657 -11.910 -18.991 1.00 55.44 237 TYR A C 1
ATOM 1821 O O . TYR A 1 237 ? 14.391 -12.084 -19.973 1.00 55.44 237 TYR A O 1
ATOM 1829 N N . PRO A 1 238 ? 13.954 -12.403 -17.776 1.00 52.38 238 PRO A N 1
ATOM 1830 C CA . PRO A 1 238 ? 14.976 -13.418 -17.618 1.00 52.38 238 PRO A CA 1
ATOM 1831 C C . PRO A 1 238 ? 14.613 -14.604 -18.519 1.00 52.38 238 PRO A C 1
ATOM 1833 O O . PRO A 1 238 ? 13.838 -15.479 -18.167 1.00 52.38 238 PRO A O 1
ATOM 1836 N N . THR A 1 239 ? 15.212 -14.670 -19.709 1.00 44.44 239 THR A N 1
ATOM 1837 C CA . THR A 1 239 ? 15.109 -15.820 -20.623 1.00 44.44 239 THR A CA 1
ATOM 1838 C C . THR A 1 239 ? 15.722 -17.090 -20.019 1.00 44.44 239 THR A C 1
ATOM 1840 O O . THR A 1 239 ? 15.753 -18.133 -20.664 1.00 44.44 239 THR A O 1
ATOM 1843 N N . CYS A 1 240 ? 16.270 -16.982 -18.808 1.00 42.28 240 CYS A N 1
ATOM 1844 C CA . CYS A 1 240 ? 16.785 -18.053 -17.975 1.00 42.28 240 CYS A CA 1
ATOM 1845 C C . CYS A 1 240 ? 15.776 -18.577 -16.942 1.00 42.28 240 CYS A C 1
ATOM 1847 O O . CYS A 1 240 ? 16.179 -19.411 -16.142 1.00 42.28 240 CYS A O 1
ATOM 1849 N N . ASP A 1 241 ? 14.514 -18.139 -16.967 1.00 49.97 241 ASP A N 1
ATOM 1850 C CA . ASP A 1 241 ? 13.465 -18.658 -16.081 1.00 49.97 241 ASP A CA 1
ATOM 1851 C C . ASP A 1 241 ? 12.354 -19.416 -16.840 1.00 49.97 241 ASP A C 1
ATOM 1853 O O . ASP A 1 241 ? 11.221 -18.951 -16.934 1.00 49.97 241 ASP A O 1
ATOM 1857 N N . PRO A 1 242 ? 12.653 -20.563 -17.481 1.00 45.03 242 PRO A N 1
ATOM 1858 C CA . PRO A 1 242 ? 11.675 -21.619 -17.652 1.00 45.03 242 PRO A CA 1
ATOM 1859 C C . PRO A 1 242 ? 11.756 -22.528 -16.417 1.00 45.03 242 PRO A C 1
ATOM 1861 O O . PRO A 1 242 ? 12.567 -23.455 -16.371 1.00 45.03 242 PRO A O 1
ATOM 1864 N N . ASP A 1 243 ? 10.947 -22.232 -15.403 1.00 50.34 243 ASP A N 1
ATOM 1865 C CA . ASP A 1 243 ? 10.576 -23.141 -14.307 1.00 50.34 243 ASP A CA 1
ATOM 1866 C C . ASP A 1 243 ? 11.731 -23.742 -13.472 1.00 50.34 243 ASP A C 1
ATOM 1868 O O . ASP A 1 243 ? 11.547 -24.739 -12.775 1.00 50.34 243 ASP A O 1
ATOM 1872 N N . THR A 1 244 ? 12.947 -23.192 -13.548 1.00 47.47 244 THR A N 1
ATOM 1873 C CA . THR A 1 244 ? 14.098 -23.638 -12.744 1.00 47.47 244 THR A CA 1
ATOM 1874 C C . THR A 1 244 ? 15.131 -22.523 -12.617 1.00 47.47 244 THR A C 1
ATOM 1876 O O . THR A 1 244 ? 16.116 -22.474 -13.359 1.00 47.47 244 THR A O 1
ATOM 1879 N N . ASP A 1 245 ? 14.941 -21.631 -11.645 1.00 51.16 245 ASP A N 1
ATOM 1880 C CA . ASP A 1 245 ? 15.999 -20.693 -11.280 1.00 51.16 245 ASP A CA 1
ATOM 1881 C C . ASP A 1 245 ? 17.123 -21.398 -10.470 1.00 51.16 245 ASP A C 1
ATOM 1883 O O . ASP A 1 245 ? 16.919 -22.460 -9.867 1.00 51.16 245 ASP A O 1
ATOM 1887 N N . PRO A 1 246 ? 18.355 -20.850 -10.439 1.00 41.12 246 PRO A N 1
ATOM 1888 C CA . PRO A 1 246 ? 19.460 -21.395 -9.641 1.00 41.12 246 PRO A CA 1
ATOM 1889 C C . PRO A 1 246 ? 19.239 -21.357 -8.115 1.00 41.12 246 PRO A C 1
ATOM 1891 O O . PRO A 1 246 ? 20.108 -21.825 -7.374 1.00 41.12 246 PRO A O 1
ATOM 1894 N N . TYR A 1 247 ? 18.130 -20.779 -7.646 1.00 42.19 247 TYR A N 1
ATOM 1895 C CA . TYR A 1 247 ? 17.826 -20.477 -6.247 1.00 42.19 247 TYR A CA 1
ATOM 1896 C C . TYR A 1 247 ? 16.682 -21.333 -5.671 1.00 42.19 247 TYR A C 1
ATOM 1898 O O . TYR A 1 247 ? 16.439 -21.288 -4.465 1.00 42.19 247 TYR A O 1
ATOM 1906 N N . GLY A 1 248 ? 16.088 -22.223 -6.472 1.00 36.25 248 GLY A N 1
ATOM 1907 C CA . GLY A 1 248 ? 15.280 -23.348 -5.998 1.00 36.25 248 GLY A CA 1
ATOM 1908 C C . GLY A 1 248 ? 13.778 -23.082 -5.857 1.00 36.25 248 GLY A C 1
ATOM 1909 O O . GLY A 1 248 ? 13.168 -23.643 -4.944 1.00 36.25 248 GLY A O 1
ATOM 1910 N N . GLY A 1 249 ? 13.179 -22.291 -6.753 1.00 48.94 249 GLY A N 1
ATOM 1911 C CA . GLY A 1 249 ? 11.720 -22.147 -6.886 1.00 48.94 249 GLY A CA 1
ATOM 1912 C C . GLY A 1 249 ? 11.238 -22.042 -8.343 1.00 48.94 249 GLY A C 1
ATOM 1913 O O . GLY A 1 249 ? 12.051 -22.097 -9.263 1.00 48.94 249 GLY A O 1
ATOM 1914 N N . ASP A 1 250 ? 9.923 -21.849 -8.525 1.00 64.19 250 ASP A N 1
ATOM 1915 C CA . ASP A 1 250 ? 9.260 -21.599 -9.827 1.00 64.19 250 ASP A CA 1
ATOM 1916 C C . ASP A 1 250 ? 9.427 -20.127 -10.307 1.00 64.19 250 ASP A C 1
ATOM 1918 O O . ASP A 1 250 ? 8.716 -19.674 -11.198 1.00 64.19 250 ASP A O 1
ATOM 1922 N N . GLY A 1 251 ? 10.352 -19.363 -9.703 1.00 78.69 251 GLY A N 1
ATOM 1923 C CA . GLY A 1 251 ? 10.732 -18.021 -10.159 1.00 78.69 251 GLY A CA 1
ATOM 1924 C C . GLY A 1 251 ? 9.729 -16.894 -9.869 1.00 78.69 251 GLY A C 1
ATOM 1925 O O . GLY A 1 251 ? 9.020 -16.893 -8.853 1.00 78.69 251 GLY A O 1
ATOM 1926 N N . LEU A 1 252 ? 9.731 -15.869 -10.734 1.00 83.38 252 LEU A N 1
ATOM 1927 C CA . LEU A 1 252 ? 8.805 -14.729 -10.652 1.00 83.38 252 LEU A CA 1
ATOM 1928 C C . LEU A 1 252 ? 7.531 -14.984 -11.456 1.00 83.38 252 LEU A C 1
ATOM 1930 O O . LEU A 1 252 ? 7.576 -15.107 -12.678 1.00 83.38 252 LEU A O 1
ATOM 1934 N N . HIS A 1 253 ? 6.388 -14.889 -10.784 1.00 86.56 253 HIS A N 1
ATOM 1935 C CA . HIS A 1 253 ? 5.080 -15.102 -11.380 1.00 86.56 253 HIS A CA 1
ATOM 1936 C C . HIS A 1 253 ? 4.521 -13.864 -12.077 1.00 86.56 253 HIS A C 1
ATOM 1938 O O . HIS A 1 253 ? 4.179 -12.846 -11.449 1.00 86.56 253 HIS A O 1
ATOM 1944 N N . LEU A 1 254 ? 4.377 -13.954 -13.394 1.00 86.75 254 LEU A N 1
ATOM 1945 C CA . LEU A 1 254 ? 4.094 -12.806 -14.231 1.00 86.75 254 LEU A CA 1
ATOM 1946 C C . LEU A 1 254 ? 2.620 -12.460 -14.347 1.00 86.75 254 LEU A C 1
ATOM 1948 O O . LEU A 1 254 ? 1.704 -13.271 -14.226 1.00 86.75 254 LEU A O 1
ATOM 1952 N N . LEU A 1 255 ? 2.392 -11.184 -14.633 1.00 89.00 255 LEU A N 1
ATOM 1953 C CA . LEU A 1 255 ? 1.082 -10.602 -14.819 1.00 89.00 255 LEU A CA 1
ATOM 1954 C C . LEU A 1 255 ? 0.327 -11.294 -15.956 1.00 89.00 255 LEU A C 1
ATOM 1956 O O . LEU A 1 255 ? 0.693 -11.162 -17.119 1.00 89.00 255 LEU A O 1
ATOM 1960 N N . GLY A 1 256 ? -0.779 -11.953 -15.605 1.00 79.69 256 GLY A N 1
ATOM 1961 C CA . GLY A 1 256 ? -1.629 -12.695 -16.542 1.00 79.69 256 GLY A CA 1
ATOM 1962 C C . GLY A 1 256 ? -1.173 -14.138 -16.786 1.00 79.69 256 GLY A C 1
ATOM 1963 O O . GLY A 1 256 ? -1.862 -14.861 -17.504 1.00 79.69 256 GLY A O 1
ATOM 1964 N N . GLY A 1 257 ? -0.058 -14.552 -16.179 1.00 78.50 257 GLY A N 1
ATOM 1965 C CA . GLY A 1 257 ? 0.380 -15.940 -16.130 1.00 78.50 257 GLY A CA 1
ATOM 1966 C C . GLY A 1 257 ? -0.447 -16.793 -15.165 1.00 78.50 257 GLY A C 1
ATOM 1967 O O . GLY A 1 257 ? -1.305 -16.295 -14.427 1.00 78.50 257 GLY A O 1
ATOM 1968 N N . HIS A 1 258 ? -0.199 -18.099 -15.204 1.00 76.06 258 HIS A N 1
ATOM 1969 C CA . HIS A 1 258 ? -0.727 -19.099 -14.275 1.00 76.06 258 HIS A CA 1
ATOM 1970 C C . HIS A 1 258 ? 0.153 -20.362 -14.289 1.00 76.06 258 HIS A C 1
ATOM 1972 O O . HIS A 1 258 ? 1.074 -20.470 -15.091 1.00 76.06 258 HIS A O 1
ATOM 1978 N N . ASP A 1 259 ? -0.192 -21.340 -13.449 1.00 69.62 259 ASP A N 1
ATOM 1979 C CA . ASP A 1 259 ? 0.491 -22.623 -13.184 1.00 69.62 259 ASP A CA 1
ATOM 1980 C C . ASP A 1 259 ? 1.023 -23.447 -14.378 1.00 69.62 259 ASP A C 1
ATOM 1982 O O . ASP A 1 259 ? 1.792 -24.383 -14.190 1.00 69.62 259 ASP A O 1
ATOM 1986 N N . THR A 1 260 ? 0.580 -23.166 -15.599 1.00 67.19 260 THR A N 1
ATOM 1987 C CA . THR A 1 260 ? 0.931 -23.916 -16.814 1.00 67.19 260 THR A CA 1
ATOM 1988 C C . THR A 1 260 ? 1.341 -23.006 -17.974 1.00 67.19 260 THR A C 1
ATOM 1990 O O . THR A 1 260 ? 1.628 -23.495 -19.067 1.00 67.19 260 THR A O 1
ATOM 1993 N N . SER A 1 261 ? 1.347 -21.688 -17.759 1.00 68.44 261 SER A N 1
ATOM 1994 C CA . SER A 1 261 ? 1.754 -20.681 -18.735 1.00 68.44 261 SER A CA 1
ATOM 1995 C C . SER A 1 261 ? 2.106 -19.392 -18.002 1.00 68.44 261 SER A C 1
ATOM 1997 O O . SER A 1 261 ? 1.247 -18.531 -17.800 1.00 68.44 261 SER A O 1
ATOM 1999 N N . ASP A 1 262 ? 3.376 -19.246 -17.645 1.00 73.38 262 ASP A N 1
ATOM 2000 C CA . ASP A 1 262 ? 3.897 -18.054 -16.993 1.00 73.38 262 ASP A CA 1
ATOM 2001 C C . ASP A 1 262 ? 4.859 -17.323 -17.930 1.00 73.38 262 ASP A C 1
ATOM 2003 O O . ASP A 1 262 ? 6.009 -17.705 -18.117 1.00 73.38 262 ASP A O 1
ATOM 2007 N N . THR A 1 263 ? 4.339 -16.331 -18.654 1.00 74.00 263 THR A N 1
ATOM 2008 C CA . THR A 1 263 ? 5.102 -15.628 -19.692 1.00 74.00 263 THR A CA 1
ATOM 2009 C C . THR A 1 263 ? 4.815 -14.138 -19.648 1.00 74.00 263 THR A C 1
ATOM 2011 O O . THR A 1 263 ? 3.754 -13.702 -19.198 1.00 74.00 263 THR A O 1
ATOM 2014 N N . ALA A 1 264 ? 5.744 -13.340 -20.175 1.00 73.38 264 ALA A N 1
ATOM 2015 C CA . ALA A 1 264 ? 5.568 -11.892 -20.289 1.00 73.38 264 ALA A CA 1
ATOM 2016 C C . ALA A 1 264 ? 4.597 -11.496 -21.417 1.00 73.38 264 ALA A C 1
ATOM 2018 O O . ALA A 1 264 ? 4.224 -10.324 -21.527 1.00 73.38 264 ALA A O 1
ATOM 2019 N N . ASP A 1 265 ? 4.162 -12.459 -22.233 1.00 78.94 265 ASP A N 1
ATOM 2020 C CA . ASP A 1 265 ? 3.381 -12.249 -23.452 1.00 78.94 265 ASP A CA 1
ATOM 2021 C C . ASP A 1 265 ? 1.873 -12.189 -23.167 1.00 78.94 265 ASP A C 1
ATOM 2023 O O . ASP A 1 265 ? 1.055 -12.864 -23.796 1.00 78.94 265 ASP A O 1
ATOM 2027 N N . THR A 1 266 ? 1.485 -11.349 -22.208 1.00 83.44 266 THR A N 1
ATOM 2028 C CA . THR A 1 266 ? 0.081 -11.114 -21.857 1.00 83.44 266 THR A CA 1
ATOM 2029 C C . THR A 1 266 ? -0.381 -9.732 -22.301 1.00 83.44 266 THR A C 1
ATOM 2031 O O . THR A 1 266 ? 0.400 -8.785 -22.473 1.00 83.44 266 THR A O 1
ATOM 2034 N N . VAL A 1 267 ? -1.693 -9.601 -22.502 1.00 88.88 267 VAL A N 1
ATOM 2035 C CA . VAL A 1 267 ? -2.316 -8.330 -22.889 1.00 88.88 267 VAL A CA 1
ATOM 2036 C C . VAL A 1 267 ? -2.125 -7.298 -21.777 1.00 88.88 267 VAL A C 1
ATOM 2038 O O . VAL A 1 267 ? -1.765 -6.151 -22.038 1.00 88.88 267 VAL A O 1
ATOM 2041 N N . GLU A 1 268 ? -2.312 -7.718 -20.530 1.00 91.38 268 GLU A N 1
ATOM 2042 C CA . GLU A 1 268 ? -2.157 -6.898 -19.337 1.00 91.38 268 GLU A CA 1
ATOM 2043 C C . GLU A 1 268 ? -0.720 -6.385 -19.204 1.00 91.38 268 GLU A C 1
ATOM 2045 O O . GLU A 1 268 ? -0.515 -5.185 -19.000 1.00 91.38 268 GLU A O 1
ATOM 2050 N N . ASN A 1 269 ? 0.274 -7.262 -19.389 1.00 89.06 269 ASN A N 1
ATOM 2051 C CA . ASN A 1 269 ? 1.678 -6.869 -19.357 1.00 89.06 269 ASN A CA 1
ATOM 2052 C C . ASN A 1 269 ? 2.018 -5.882 -20.483 1.00 89.06 269 ASN A C 1
ATOM 2054 O O . ASN A 1 269 ? 2.655 -4.855 -20.241 1.00 89.06 269 ASN A O 1
ATOM 2058 N N . THR A 1 270 ? 1.505 -6.134 -21.692 1.00 89.25 270 THR A N 1
ATOM 2059 C CA . THR A 1 270 ? 1.679 -5.241 -22.846 1.00 89.25 270 THR A CA 1
ATOM 2060 C C . THR A 1 270 ? 1.154 -3.834 -22.554 1.00 89.25 270 THR A C 1
ATOM 2062 O O . THR A 1 270 ? 1.820 -2.851 -22.883 1.00 89.25 270 THR A O 1
ATOM 2065 N N . TYR A 1 271 ? -0.015 -3.703 -21.919 1.00 92.62 271 TYR A N 1
ATOM 2066 C CA . TYR A 1 271 ? -0.577 -2.395 -21.572 1.00 92.62 271 TYR A CA 1
ATOM 2067 C C . TYR A 1 271 ? 0.258 -1.657 -20.526 1.00 92.62 271 TYR A C 1
ATOM 2069 O O . TYR A 1 271 ? 0.591 -0.487 -20.735 1.00 92.62 271 TYR A O 1
ATOM 2077 N N . VAL A 1 272 ? 0.622 -2.325 -19.426 1.00 94.31 272 VAL A N 1
ATOM 2078 C CA . VAL A 1 272 ? 1.442 -1.717 -18.366 1.00 94.31 272 VAL A CA 1
ATOM 2079 C C . VAL A 1 272 ? 2.792 -1.262 -18.932 1.00 94.31 272 VAL A C 1
ATOM 2081 O O . VAL A 1 272 ? 3.154 -0.092 -18.783 1.00 94.31 272 VAL A O 1
ATOM 2084 N N . GLY A 1 273 ? 3.488 -2.146 -19.655 1.00 92.25 273 GLY A N 1
ATOM 2085 C CA . GLY A 1 273 ? 4.768 -1.842 -20.294 1.00 92.25 273 GLY A CA 1
ATOM 2086 C C . GLY A 1 273 ? 4.668 -0.724 -21.333 1.00 92.25 273 GLY A C 1
ATOM 2087 O O . GLY A 1 273 ? 5.531 0.150 -21.381 1.00 92.25 273 GLY A O 1
ATOM 2088 N N . SER A 1 274 ? 3.582 -0.668 -22.113 1.00 93.06 274 SER A N 1
ATOM 2089 C CA . SER A 1 274 ? 3.370 0.396 -23.106 1.00 93.06 274 SER A CA 1
ATOM 2090 C C . SER A 1 274 ? 3.207 1.769 -22.462 1.00 93.06 274 SER A C 1
ATOM 2092 O O . SER A 1 274 ? 3.813 2.735 -22.929 1.00 93.06 274 SER A O 1
ATOM 2094 N N . TYR A 1 275 ? 2.422 1.882 -21.384 1.00 95.94 275 TYR A N 1
ATOM 2095 C CA . TYR A 1 275 ? 2.301 3.153 -20.667 1.00 95.94 275 TYR A CA 1
ATOM 2096 C C . TYR A 1 275 ? 3.647 3.600 -20.110 1.00 95.94 275 TYR A C 1
ATOM 2098 O O . TYR A 1 275 ? 4.023 4.761 -20.280 1.00 95.94 275 TYR A O 1
ATOM 2106 N N . TYR A 1 276 ? 4.399 2.678 -19.507 1.00 95.25 276 TYR A N 1
ATOM 2107 C CA . TYR A 1 276 ? 5.724 2.990 -19.001 1.00 95.25 276 TYR A CA 1
ATOM 2108 C C . TYR A 1 276 ? 6.662 3.444 -20.123 1.00 95.25 276 TYR A C 1
ATOM 2110 O O . TYR A 1 276 ? 7.229 4.529 -20.031 1.00 95.25 276 TYR A O 1
ATOM 2118 N N . ALA A 1 277 ? 6.787 2.685 -21.215 1.00 92.94 277 ALA A N 1
ATOM 2119 C CA . ALA A 1 277 ? 7.673 3.004 -22.334 1.00 92.94 277 ALA A CA 1
ATOM 2120 C C . ALA A 1 277 ? 7.345 4.371 -22.963 1.00 92.94 277 ALA A C 1
ATOM 2122 O O . ALA A 1 277 ? 8.236 5.198 -23.163 1.00 92.94 277 ALA A O 1
ATOM 2123 N N . LEU A 1 278 ? 6.058 4.658 -23.186 1.00 94.75 278 LEU A N 1
ATOM 2124 C CA . LEU A 1 278 ? 5.584 5.893 -23.822 1.00 94.75 278 LEU A CA 1
ATOM 2125 C C . LEU A 1 278 ? 5.582 7.118 -22.894 1.00 94.75 278 LEU A C 1
ATOM 2127 O O . LEU A 1 278 ? 5.287 8.229 -23.338 1.00 94.75 278 LEU A O 1
ATOM 2131 N N . ALA A 1 279 ? 5.865 6.960 -21.601 1.00 96.00 279 ALA A N 1
ATOM 2132 C CA . ALA A 1 279 ? 5.857 8.063 -20.644 1.00 96.00 279 ALA A CA 1
ATOM 2133 C C . ALA A 1 279 ? 7.086 8.981 -20.779 1.00 96.00 279 ALA A C 1
ATOM 2135 O O . ALA A 1 279 ? 7.950 8.975 -19.915 1.00 96.00 279 ALA A O 1
ATOM 2136 N N . THR A 1 280 ? 7.220 9.745 -21.854 1.00 94.81 280 THR A N 1
ATOM 2137 C CA . THR A 1 280 ? 8.403 10.594 -22.095 1.00 94.81 280 THR A CA 1
ATOM 2138 C C . THR A 1 280 ? 8.002 12.031 -22.394 1.00 94.81 280 THR A C 1
ATOM 2140 O O . THR A 1 280 ? 6.971 12.256 -23.040 1.00 94.81 280 THR A O 1
ATOM 2143 N N . GLY A 1 281 ? 8.819 13.008 -21.991 1.00 94.75 281 GLY A N 1
ATOM 2144 C CA . GLY A 1 281 ? 8.582 14.417 -22.309 1.00 94.75 281 GLY A CA 1
ATOM 2145 C C . GLY A 1 281 ? 7.183 14.883 -21.887 1.00 94.75 281 GLY A C 1
ATOM 2146 O O . GLY A 1 281 ? 6.740 14.629 -20.770 1.00 94.75 281 GLY A O 1
ATOM 2147 N N . ALA A 1 282 ? 6.441 15.528 -22.795 1.00 95.25 282 ALA A N 1
ATOM 2148 C CA . ALA A 1 282 ? 5.100 16.046 -22.497 1.00 95.25 282 ALA A CA 1
ATOM 2149 C C . ALA A 1 282 ? 4.064 14.959 -22.134 1.00 95.25 282 ALA A C 1
ATOM 2151 O O . ALA A 1 282 ? 3.041 15.273 -21.530 1.00 95.25 282 ALA A O 1
ATOM 2152 N N . ALA A 1 283 ? 4.317 13.694 -22.490 1.00 96.88 283 ALA A N 1
ATOM 2153 C CA . ALA A 1 283 ? 3.425 12.574 -22.197 1.00 96.88 283 ALA A CA 1
ATOM 2154 C C . ALA A 1 283 ? 3.770 11.839 -20.888 1.00 96.88 283 ALA A C 1
ATOM 2156 O O . ALA A 1 283 ? 3.016 10.953 -20.489 1.00 96.88 283 ALA A O 1
ATOM 2157 N N . LEU A 1 284 ? 4.874 12.202 -20.217 1.00 97.31 284 LEU A N 1
ATOM 2158 C CA . LEU A 1 284 ? 5.381 11.537 -19.010 1.00 97.31 284 LEU A CA 1
ATOM 2159 C C . LEU A 1 284 ? 4.292 11.362 -17.946 1.00 97.31 284 LEU A C 1
ATOM 2161 O O . LEU A 1 284 ? 3.918 10.238 -17.625 1.00 97.31 284 LEU A O 1
ATOM 2165 N N . GLN A 1 285 ? 3.736 12.469 -17.455 1.00 97.44 285 GLN A N 1
ATOM 2166 C CA . GLN A 1 285 ? 2.771 12.449 -16.352 1.00 97.44 285 GLN A CA 1
ATOM 2167 C C . GLN A 1 285 ? 1.487 11.691 -16.704 1.00 97.44 285 GLN A C 1
ATOM 2169 O O . GLN A 1 285 ? 1.038 10.833 -15.948 1.00 97.44 285 GLN A O 1
ATOM 2174 N N . ALA A 1 286 ? 0.916 11.961 -17.881 1.00 97.62 286 ALA A N 1
ATOM 2175 C CA . ALA A 1 286 ? -0.335 11.336 -18.301 1.00 97.62 286 ALA A CA 1
ATOM 2176 C C . ALA A 1 286 ? -0.199 9.813 -18.451 1.00 97.62 286 ALA A C 1
ATOM 2178 O O . ALA A 1 286 ? -1.082 9.070 -18.029 1.00 97.62 286 ALA A O 1
ATOM 2179 N N . ASN A 1 287 ? 0.907 9.334 -19.024 1.00 97.94 287 ASN A N 1
ATOM 2180 C CA . ASN A 1 287 ? 1.108 7.902 -19.217 1.00 97.94 287 ASN A CA 1
ATOM 2181 C C . ASN A 1 287 ? 1.438 7.174 -17.910 1.00 97.94 287 ASN A C 1
ATOM 2183 O O . ASN A 1 287 ? 0.901 6.091 -17.697 1.00 97.94 287 ASN A O 1
ATOM 2187 N N . LEU A 1 288 ? 2.226 7.767 -17.006 1.00 98.00 288 LEU A N 1
ATOM 2188 C CA . LEU A 1 288 ? 2.448 7.175 -15.680 1.00 98.00 288 LEU A CA 1
ATOM 2189 C C . LEU A 1 288 ? 1.151 7.121 -14.861 1.00 98.00 288 LEU A C 1
ATOM 2191 O O . LEU A 1 288 ? 0.874 6.109 -14.224 1.00 98.00 288 LEU A O 1
ATOM 2195 N N . GLN A 1 289 ? 0.308 8.154 -14.932 1.00 97.44 289 GLN A N 1
ATOM 2196 C CA . GLN A 1 289 ? -1.008 8.135 -14.291 1.00 97.44 289 GLN A CA 1
ATOM 2197 C C . GLN A 1 289 ? -1.900 7.019 -14.864 1.00 97.44 289 GLN A C 1
ATOM 2199 O O . GLN A 1 289 ? -2.466 6.236 -14.101 1.00 97.44 289 GLN A O 1
ATOM 2204 N N . ASN A 1 290 ? -1.975 6.886 -16.194 1.00 97.62 290 ASN A N 1
ATOM 2205 C CA . ASN A 1 290 ? -2.739 5.814 -16.842 1.00 97.62 290 ASN A CA 1
ATOM 2206 C C . ASN A 1 290 ? -2.220 4.417 -16.456 1.00 97.62 290 ASN A C 1
ATOM 2208 O O . ASN A 1 290 ? -3.017 3.510 -16.215 1.00 97.62 290 ASN A O 1
ATOM 2212 N N . MET A 1 291 ? -0.896 4.248 -16.357 1.00 97.31 291 MET A N 1
ATOM 2213 C CA . MET A 1 291 ? -0.273 3.011 -15.879 1.00 97.31 291 MET A CA 1
ATOM 2214 C C . MET A 1 291 ? -0.779 2.656 -14.478 1.00 97.31 291 MET A C 1
ATOM 2216 O O . MET A 1 291 ? -1.231 1.538 -14.247 1.00 97.31 291 MET A O 1
ATOM 2220 N N . VAL A 1 292 ? -0.753 3.615 -13.549 1.00 97.12 292 VAL A N 1
ATOM 2221 C CA . VAL A 1 292 ? -1.179 3.412 -12.157 1.00 97.12 292 VAL A CA 1
ATOM 2222 C C . VAL A 1 292 ? -2.675 3.110 -12.059 1.00 97.12 292 VAL A C 1
ATOM 2224 O O . VAL A 1 292 ? -3.073 2.216 -11.313 1.00 97.12 292 VAL A O 1
ATOM 2227 N N . GLU A 1 293 ? -3.514 3.796 -12.836 1.00 96.31 293 GLU A N 1
ATOM 2228 C CA . GLU A 1 293 ? -4.954 3.514 -12.902 1.00 96.31 293 GLU A CA 1
ATOM 2229 C C . GLU A 1 293 ? -5.245 2.108 -13.431 1.00 96.31 293 GLU A C 1
ATOM 2231 O O . GLU A 1 293 ? -6.127 1.415 -12.913 1.00 96.31 293 GLU A O 1
ATOM 2236 N N . TYR A 1 294 ? -4.481 1.658 -14.427 1.00 96.50 294 TYR A N 1
ATOM 2237 C CA . TYR A 1 294 ? -4.597 0.300 -14.939 1.00 96.50 294 TYR A CA 1
ATOM 2238 C C . TYR A 1 294 ? -4.124 -0.735 -13.908 1.00 96.50 294 TYR A C 1
ATOM 2240 O O . TYR A 1 294 ? -4.804 -1.734 -13.688 1.00 96.50 294 TYR A O 1
ATOM 2248 N N . ILE A 1 295 ? -3.046 -0.462 -13.167 1.00 97.25 295 ILE A N 1
ATOM 2249 C CA . ILE A 1 295 ? -2.619 -1.302 -12.036 1.00 97.25 295 ILE A CA 1
ATOM 2250 C C . ILE A 1 295 ? -3.716 -1.381 -10.965 1.00 97.25 295 ILE A C 1
ATOM 2252 O O . ILE A 1 295 ? -3.996 -2.453 -10.432 1.00 97.25 295 ILE A O 1
ATOM 2256 N N . TYR A 1 296 ? -4.397 -0.277 -10.651 1.00 95.69 296 TYR A N 1
ATOM 2257 C CA . TYR A 1 296 ? -5.520 -0.301 -9.711 1.00 95.69 296 TYR A CA 1
ATOM 2258 C C . TYR A 1 296 ? -6.680 -1.167 -10.200 1.00 95.69 296 TYR A C 1
ATOM 2260 O O . TYR A 1 296 ? -7.273 -1.885 -9.392 1.00 95.69 296 TYR A O 1
ATOM 2268 N N . PHE A 1 297 ? -6.980 -1.138 -11.499 1.00 95.06 297 PHE A N 1
ATOM 2269 C CA . PHE A 1 297 ? -7.938 -2.055 -12.110 1.00 95.06 297 PHE A CA 1
ATOM 2270 C C . PHE A 1 297 ? -7.498 -3.519 -11.940 1.00 95.06 297 PHE A C 1
ATOM 2272 O O . PHE A 1 297 ? -8.279 -4.330 -11.443 1.00 95.06 297 PHE A O 1
ATOM 2279 N N . LEU A 1 298 ? -6.235 -3.842 -12.237 1.00 94.31 298 LEU A N 1
ATOM 2280 C CA . LEU A 1 298 ? -5.676 -5.196 -12.091 1.00 94.31 298 LEU A CA 1
ATOM 2281 C C . LEU A 1 298 ? -5.672 -5.706 -10.640 1.00 94.31 298 LEU A C 1
ATOM 2283 O O . LEU A 1 298 ? -5.732 -6.912 -10.405 1.00 94.31 298 LEU A O 1
ATOM 2287 N N . LEU A 1 299 ? -5.627 -4.796 -9.665 1.00 93.56 299 LEU A N 1
ATOM 2288 C CA . LEU A 1 299 ? -5.733 -5.097 -8.235 1.00 93.56 299 LEU A CA 1
ATOM 2289 C C . LEU A 1 299 ? -7.184 -5.189 -7.728 1.00 93.56 299 LEU A C 1
ATOM 2291 O O . LEU A 1 299 ? -7.391 -5.305 -6.519 1.00 93.56 299 LEU A O 1
ATOM 2295 N N . GLY A 1 300 ? -8.185 -5.087 -8.611 1.00 88.81 300 GLY A N 1
ATOM 2296 C CA . GLY A 1 300 ? -9.605 -5.110 -8.244 1.00 88.81 300 GLY A CA 1
ATOM 2297 C C . GLY A 1 300 ? -10.069 -3.863 -7.484 1.00 88.81 300 GLY A C 1
ATOM 2298 O O . GLY A 1 300 ? -11.051 -3.914 -6.749 1.00 88.81 300 GLY A O 1
ATOM 2299 N N . LYS A 1 301 ? -9.346 -2.742 -7.613 1.00 75.06 301 LYS A N 1
ATOM 2300 C CA . LYS A 1 301 ? -9.599 -1.486 -6.881 1.00 75.06 301 LYS A CA 1
ATOM 2301 C C . LYS A 1 301 ? -10.281 -0.413 -7.736 1.00 75.06 301 LYS A C 1
ATOM 2303 O O . LYS A 1 301 ? -10.659 0.626 -7.203 1.00 75.06 301 LYS A O 1
ATOM 2308 N N . LEU A 1 302 ? -10.465 -0.661 -9.035 1.00 62.53 302 LEU A N 1
ATOM 2309 C CA . LEU A 1 302 ? -11.328 0.129 -9.915 1.00 62.53 302 LEU A CA 1
ATOM 2310 C C . LEU A 1 302 ? -12.286 -0.785 -10.683 1.00 62.53 302 LEU A C 1
ATOM 2312 O O . LEU A 1 302 ? -11.859 -1.731 -11.339 1.00 62.53 302 LEU A O 1
ATOM 2316 N N . HIS A 1 303 ? -13.574 -0.442 -10.673 1.00 41.59 303 HIS A N 1
ATOM 2317 C CA . HIS A 1 303 ? -14.554 -0.981 -11.611 1.00 41.59 303 HIS A CA 1
ATOM 2318 C C . HIS A 1 303 ? -14.693 -0.007 -12.783 1.00 41.59 303 HIS A C 1
ATOM 2320 O O . HIS A 1 303 ? -15.476 0.941 -12.722 1.00 41.59 303 HIS A O 1
ATOM 2326 N N . TRP A 1 304 ? -13.941 -0.216 -13.862 1.00 43.97 304 TRP A N 1
ATOM 2327 C CA . TRP A 1 304 ? -14.251 0.458 -15.120 1.00 43.97 304 TRP A CA 1
ATOM 2328 C C . TRP A 1 304 ? -15.376 -0.303 -15.823 1.00 43.97 304 TRP A C 1
ATOM 2330 O O . TRP A 1 304 ? -15.187 -1.423 -16.291 1.00 43.97 304 TRP A O 1
ATOM 2340 N N . ILE A 1 305 ? -16.540 0.331 -15.973 1.00 38.62 305 ILE A N 1
ATOM 2341 C CA . ILE A 1 305 ? -17.347 0.093 -17.172 1.00 38.62 305 ILE A CA 1
ATOM 2342 C C . ILE A 1 305 ? -16.482 0.644 -18.308 1.00 38.62 305 ILE A C 1
ATOM 2344 O O . ILE A 1 305 ? -16.069 1.798 -18.241 1.00 38.62 305 ILE A O 1
ATOM 2348 N N . LEU A 1 306 ? -16.126 -0.169 -19.300 1.00 38.22 306 LEU A N 1
ATOM 2349 C CA . LEU A 1 306 ? -15.387 0.276 -20.484 1.00 38.22 306 LEU A CA 1
ATOM 2350 C C . LEU A 1 306 ? -16.252 1.273 -21.281 1.00 38.22 306 LEU A C 1
ATOM 2352 O O . LEU A 1 306 ? -17.259 0.859 -21.854 1.00 38.22 306 LEU A O 1
ATOM 2356 N N . PRO A 1 307 ? -15.858 2.556 -21.407 1.00 38.44 307 PRO A N 1
ATOM 2357 C CA . PRO A 1 307 ? -16.007 3.166 -22.723 1.00 38.44 307 PRO A CA 1
ATOM 2358 C C . PRO A 1 307 ? -14.820 4.071 -23.064 1.00 38.44 307 PRO A C 1
ATOM 2360 O O . PRO A 1 307 ? -14.964 5.288 -23.098 1.00 38.44 307 PRO A O 1
ATOM 2363 N N . ARG A 1 308 ? -13.635 3.516 -23.348 1.00 38.19 308 ARG A N 1
ATOM 2364 C CA . ARG A 1 308 ? -12.575 4.297 -24.028 1.00 38.19 308 ARG A CA 1
ATOM 2365 C C . ARG A 1 308 ? -11.535 3.511 -24.829 1.00 38.19 308 ARG A C 1
ATOM 2367 O O . ARG A 1 308 ? -10.652 4.132 -25.401 1.00 38.19 308 ARG A O 1
ATOM 2374 N N . MET A 1 309 ? -11.685 2.193 -24.983 1.00 42.72 309 MET A N 1
ATOM 2375 C CA . MET A 1 309 ? -10.790 1.371 -25.822 1.00 42.72 309 MET A CA 1
ATOM 2376 C C . MET A 1 309 ? -11.380 0.983 -27.192 1.00 42.72 309 MET A C 1
ATOM 2378 O O . MET A 1 309 ? -10.921 0.040 -27.822 1.00 42.72 309 MET A O 1
ATOM 2382 N N . ALA A 1 310 ? -12.387 1.713 -27.690 1.00 33.34 310 ALA A N 1
ATOM 2383 C CA . ALA A 1 310 ? -13.015 1.451 -28.995 1.00 33.34 310 ALA A CA 1
ATOM 2384 C C . ALA A 1 310 ? -12.699 2.506 -30.078 1.00 33.34 310 ALA A C 1
ATOM 2386 O O . ALA A 1 310 ? -13.459 2.660 -31.030 1.00 33.34 310 ALA A O 1
ATOM 2387 N N . LYS A 1 311 ? -11.595 3.254 -29.955 1.00 32.06 311 LYS A N 1
ATOM 2388 C CA . LYS A 1 311 ? -11.110 4.150 -31.023 1.00 32.06 311 LYS A CA 1
ATOM 2389 C C . LYS A 1 311 ? -9.616 3.966 -31.282 1.00 32.06 311 LYS A C 1
ATOM 2391 O O . LYS A 1 311 ? -8.831 4.892 -31.142 1.00 32.06 311 LYS A O 1
ATOM 2396 N N . ALA A 1 312 ? -9.253 2.747 -31.655 1.00 39.56 312 ALA A N 1
ATOM 2397 C CA . ALA A 1 312 ? -8.043 2.454 -32.415 1.00 39.56 312 ALA A CA 1
ATOM 2398 C C . ALA A 1 312 ? -8.270 1.142 -33.186 1.00 39.56 312 ALA A C 1
ATOM 2400 O O . ALA A 1 312 ? -7.773 0.082 -32.820 1.00 39.56 312 ALA A O 1
ATOM 2401 N N . ARG A 1 313 ? -9.123 1.217 -34.208 1.00 35.34 313 ARG A N 1
ATOM 2402 C CA . ARG A 1 313 ? -9.124 0.341 -35.382 1.00 35.34 313 ARG A CA 1
ATOM 2403 C C . ARG A 1 313 ? -9.340 1.228 -36.595 1.00 35.34 313 ARG A C 1
ATOM 2405 O O . ARG A 1 313 ? -10.152 2.172 -36.457 1.00 35.34 313 ARG A O 1
#

Radius of gyration: 29.72 Å; chains: 1; bounding box: 84×58×95 Å